Protein AF-0000000082598875 (afdb_homodimer)

Foldseek 3Di:
DPQPQPQFWAKKKKKWKFFFAPVCLVVLVVLVVVLLVVQVPDPFWPDWDKDQDPVNRMMIIMTMGGGPVVVVVSCPDPSNVVNVVSRVVTTPDDIDMDMDTDDSVVRRDRSD/DPQPQPQFWAKKKKKWKFFFAPVCLVVLVVLVVVLLVVQVPDPFWPDWDKDQDPVNRMMIIMTMGGTPVVVVVSCPDPSNVVNVVVRVVTTPDDIDMDMDTDDSVVRRDRSD

Secondary structure (DSSP, 8-state):
------B----EEEEEEEEB-GGGHHHHHHHHHHHHHHHHTSTTEEEEEEEE-TTSSEEEEEEEES-HHHHHHHHHSHHHHHHHHHHHHHBSS--EEEEEE--GGGSB----/------B----EEEEEEEEB-GGGHHHHHHHHHHHHHHHHTSTTEEEEEEEE-TTSSEEEEEEEES-HHHHHHHHHSHHHHHHHHHHHHHBSS--EEEEEE--GGGSB----

Sequence (224 aa):
MKREWRCRAGPVAAGGQVQVAEGALQDFYRALRCYVDFTGAQSHCLHVSAQKMLDNASFTLYEFWRDEASWRRHQQSACSKAFQRILIDHLRAPETLTTVFFPASWWIMNNNMKREWRCRAGPVAAGGQVQVAEGALQDFYRALRCYVDFTGAQSHCLHVSAQKMLDNASFTLYEFWRDEASWRRHQQSACSKAFQRILIDHLRAPETLTTVFFPASWWIMNNN

Organism: Myotis myotis (NCBI:txid51298)

Structure (mmCIF, N/CA/C/O backbone):
data_AF-0000000082598875-model_v1
#
loop_
_entity.id
_entity.type
_entity.pdbx_description
1 polymer 'N-terminal EF-hand calcium binding protein 3'
#
loop_
_atom_site.group_PDB
_atom_site.id
_atom_site.type_symbol
_atom_site.label_atom_id
_atom_site.label_alt_id
_atom_site.label_comp_id
_atom_site.label_asym_id
_atom_site.label_entity_id
_atom_site.label_seq_id
_atom_site.pdbx_PDB_ins_code
_atom_site.Cartn_x
_atom_site.Cartn_y
_atom_site.Cartn_z
_atom_site.occupancy
_atom_site.B_iso_or_equiv
_atom_site.auth_seq_id
_atom_site.auth_comp_id
_atom_site.auth_asym_id
_atom_site.auth_atom_id
_atom_site.pdbx_PDB_model_num
ATOM 1 N N . MET A 1 1 ? 32.812 -16.797 -1.271 1 28.52 1 MET A N 1
ATOM 2 C CA . MET A 1 1 ? 32.219 -15.672 -1.958 1 28.52 1 MET A CA 1
ATOM 3 C C . MET A 1 1 ? 30.906 -15.273 -1.287 1 28.52 1 MET A C 1
ATOM 5 O O . MET A 1 1 ? 29.984 -16.078 -1.186 1 28.52 1 MET A O 1
ATOM 9 N N . LYS A 1 2 ? 30.984 -14.359 -0.371 1 34.41 2 LYS A N 1
ATOM 10 C CA . LYS A 1 2 ? 29.859 -13.922 0.458 1 34.41 2 LYS A CA 1
ATOM 11 C C . LYS A 1 2 ? 28.656 -13.555 -0.398 1 34.41 2 LYS A C 1
ATOM 13 O O . LYS A 1 2 ? 28.781 -12.781 -1.352 1 34.41 2 LYS A O 1
ATOM 18 N N . ARG A 1 3 ? 27.844 -14.477 -0.718 1 36.81 3 ARG A N 1
ATOM 19 C CA . ARG A 1 3 ? 26.578 -14.219 -1.399 1 36.81 3 ARG A CA 1
ATOM 20 C C . ARG A 1 3 ? 25.953 -12.922 -0.905 1 36.81 3 ARG A C 1
ATOM 22 O O . ARG A 1 3 ? 25.672 -12.773 0.286 1 36.81 3 ARG A O 1
ATOM 29 N N . GLU A 1 4 ? 26.469 -11.82 -1.259 1 40.84 4 GLU A N 1
ATOM 30 C CA . GLU A 1 4 ? 25.953 -10.508 -0.867 1 40.84 4 GLU A CA 1
ATOM 31 C C . GLU A 1 4 ? 24.453 -10.406 -1.14 1 40.84 4 GLU A C 1
ATOM 33 O O . GLU A 1 4 ? 24.016 -10.609 -2.271 1 40.84 4 GLU A O 1
ATOM 38 N N . TRP A 1 5 ? 23.688 -11 -0.294 1 43.72 5 TRP A N 1
ATOM 39 C CA . TRP A 1 5 ? 22.234 -10.852 -0.306 1 43.72 5 TRP A CA 1
ATOM 40 C C . TRP A 1 5 ? 21.844 -9.391 -0.538 1 43.72 5 TRP A C 1
ATOM 42 O O . TRP A 1 5 ? 22.344 -8.492 0.133 1 43.72 5 TRP A O 1
ATOM 52 N N . ARG A 1 6 ? 21.875 -8.953 -1.777 1 48 6 ARG A N 1
ATOM 53 C CA . ARG A 1 6 ? 21.375 -7.586 -1.93 1 48 6 ARG A CA 1
ATOM 54 C C . ARG A 1 6 ? 19.906 -7.5 -1.55 1 48 6 ARG A C 1
ATOM 56 O O . ARG A 1 6 ? 19.078 -8.242 -2.082 1 48 6 ARG A O 1
ATOM 63 N N . CYS A 1 7 ? 19.734 -7.27 -0.343 1 50.81 7 CYS A N 1
ATOM 64 C CA . CYS A 1 7 ? 18.375 -7.223 0.198 1 50.81 7 CYS A CA 1
ATOM 65 C C . CYS A 1 7 ? 17.609 -6.023 -0.35 1 50.81 7 CYS A C 1
ATOM 67 O O . CYS A 1 7 ? 18.062 -4.883 -0.227 1 50.81 7 CYS A O 1
ATOM 69 N N . ARG A 1 8 ? 17.094 -6.168 -1.551 1 60.5 8 ARG A N 1
ATOM 70 C CA . ARG A 1 8 ? 16.156 -5.094 -1.861 1 60.5 8 ARG A CA 1
ATOM 71 C C . ARG A 1 8 ? 14.969 -5.109 -0.895 1 60.5 8 ARG A C 1
ATOM 73 O O . ARG A 1 8 ? 14.406 -6.168 -0.605 1 60.5 8 ARG A O 1
ATOM 80 N N . ALA A 1 9 ? 14.953 -3.994 -0.129 1 71.25 9 ALA A N 1
ATOM 81 C CA . ALA A 1 9 ? 13.805 -3.906 0.767 1 71.25 9 ALA A CA 1
ATOM 82 C C . ALA A 1 9 ? 12.5 -3.812 -0.023 1 71.25 9 ALA A C 1
ATOM 84 O O . ALA A 1 9 ? 12.477 -3.275 -1.132 1 71.25 9 ALA A O 1
ATOM 85 N N . GLY A 1 10 ? 11.523 -4.465 0.363 1 81 10 GLY A N 1
ATOM 86 C CA . GLY A 1 10 ? 10.227 -4.527 -0.296 1 81 10 GLY A CA 1
ATOM 87 C C . GLY A 1 10 ? 9.391 -3.279 -0.093 1 81 10 GLY A C 1
ATOM 88 O O . GLY A 1 10 ? 9.898 -2.254 0.365 1 81 10 GLY A O 1
ATOM 89 N N . PRO A 1 11 ? 8.266 -3.299 -0.529 1 89.5 11 PRO A N 1
ATOM 90 C CA . PRO A 1 11 ? 7.359 -2.154 -0.451 1 89.5 11 PRO A CA 1
ATOM 91 C C . PRO A 1 11 ? 7.105 -1.699 0.985 1 89.5 11 PRO A C 1
ATOM 93 O O . PRO A 1 11 ? 7.309 -2.471 1.926 1 89.5 11 PRO A O 1
ATOM 96 N N . VAL A 1 12 ? 6.797 -0.493 1.147 1 91.81 12 VAL A N 1
ATOM 97 C CA . VAL A 1 12 ? 6.523 0.125 2.441 1 91.81 12 VAL A CA 1
ATOM 98 C C . VAL A 1 12 ? 5.137 0.769 2.424 1 91.81 12 VAL A C 1
ATOM 100 O O . VAL A 1 12 ? 4.754 1.404 1.438 1 91.81 12 VAL A O 1
ATOM 103 N N . ALA A 1 13 ? 4.379 0.539 3.434 1 92.75 13 ALA A N 1
ATOM 104 C CA . ALA A 1 13 ? 3.141 1.278 3.674 1 92.75 13 ALA A CA 1
ATOM 105 C C . ALA A 1 13 ? 3.275 2.193 4.887 1 92.75 13 ALA A C 1
ATOM 107 O O . ALA A 1 13 ? 3.73 1.764 5.949 1 92.75 13 ALA A O 1
ATOM 108 N N . ALA A 1 14 ? 2.945 3.441 4.672 1 93.19 14 ALA A N 1
ATOM 109 C CA . ALA A 1 14 ? 3.01 4.402 5.77 1 93.19 14 ALA A CA 1
ATOM 110 C C . ALA A 1 14 ? 1.755 5.27 5.816 1 93.19 14 ALA A C 1
ATOM 112 O O . ALA A 1 14 ? 1.161 5.57 4.777 1 93.19 14 ALA A O 1
ATOM 113 N N . GLY A 1 15 ? 1.336 5.648 7.023 1 89.31 15 GLY A N 1
ATOM 114 C CA . GLY A 1 15 ? 0.188 6.531 7.141 1 89.31 15 GLY A CA 1
ATOM 115 C C . GLY A 1 15 ? -0.274 6.727 8.57 1 89.31 15 GLY A C 1
ATOM 116 O O . GLY A 1 15 ? 0.339 6.199 9.508 1 89.31 15 GLY A O 1
ATOM 117 N N . GLY A 1 16 ? -1.299 7.559 8.664 1 89.88 16 GLY A N 1
ATOM 118 C CA . GLY A 1 16 ? -1.865 7.855 9.969 1 89.88 16 GLY A CA 1
ATOM 119 C C . GLY A 1 16 ? -2.971 8.891 9.922 1 89.88 16 GLY A C 1
ATOM 120 O O . GLY A 1 16 ? -3.379 9.32 8.836 1 89.88 16 GLY A O 1
ATOM 121 N N . GLN A 1 17 ? -3.443 9.102 11.156 1 89.38 17 GLN A N 1
ATOM 122 C CA . GLN A 1 17 ? -4.453 10.141 11.344 1 89.38 17 GLN A CA 1
ATOM 123 C C . GLN A 1 17 ? -3.889 11.32 12.125 1 89.38 17 GLN A C 1
ATOM 125 O O . GLN A 1 17 ? -3.113 11.133 13.07 1 89.38 17 GLN A O 1
ATOM 130 N N . VAL A 1 18 ? -4.289 12.477 11.633 1 91.81 18 VAL A N 1
ATOM 131 C CA . VAL A 1 18 ? -3.836 13.68 12.32 1 91.81 18 VAL A CA 1
ATOM 132 C C . VAL A 1 18 ? -5.039 14.547 12.688 1 91.81 18 VAL A C 1
ATOM 134 O O . VAL A 1 18 ? -6.051 14.547 11.977 1 91.81 18 VAL A O 1
ATOM 137 N N . GLN A 1 19 ? -4.961 15.164 13.836 1 93.38 19 GLN A N 1
ATOM 138 C CA . GLN A 1 19 ? -5.938 16.156 14.266 1 93.38 19 GLN A CA 1
ATOM 139 C C . GLN A 1 19 ? -5.348 17.562 14.242 1 93.38 19 GLN A C 1
ATOM 141 O O . GLN A 1 19 ? -4.352 17.844 14.914 1 93.38 19 GLN A O 1
ATOM 146 N N . VAL A 1 20 ? -6.027 18.438 13.539 1 94.81 20 VAL A N 1
ATOM 147 C CA . VAL A 1 20 ? -5.477 19.766 13.266 1 94.81 20 VAL A CA 1
ATOM 148 C C . VAL A 1 20 ? -6.227 20.812 14.078 1 94.81 20 VAL A C 1
ATOM 150 O O . VAL A 1 20 ? -7.449 20.75 14.219 1 94.81 20 VAL A O 1
ATOM 153 N N . ALA A 1 21 ? -5.492 21.75 14.578 1 95.81 21 ALA A N 1
ATOM 154 C CA . ALA A 1 21 ? -6.113 22.859 15.297 1 95.81 21 ALA A CA 1
ATOM 155 C C . ALA A 1 21 ? -7.07 23.641 14.391 1 95.81 21 ALA A C 1
ATOM 157 O O . ALA A 1 21 ? -6.77 23.859 13.211 1 95.81 21 ALA A O 1
ATOM 158 N N . GLU A 1 22 ? -8.164 24.047 14.914 1 92.94 22 GLU A N 1
ATOM 159 C CA . GLU A 1 22 ? -9.219 24.703 14.141 1 92.94 22 GLU A CA 1
ATOM 160 C C . GLU A 1 22 ? -8.695 25.938 13.43 1 92.94 22 GLU A C 1
ATOM 162 O O . GLU A 1 22 ? -9.039 26.188 12.273 1 92.94 22 GLU A O 1
ATOM 167 N N . GLY A 1 23 ? -7.906 26.625 14.023 1 94.75 23 GLY A N 1
ATOM 168 C CA . GLY A 1 23 ? -7.395 27.875 13.469 1 94.75 23 GLY A CA 1
ATOM 169 C C . GLY A 1 23 ? -6.371 27.656 12.367 1 94.75 23 GLY A C 1
ATOM 170 O O . GLY A 1 23 ? -6.039 28.594 11.633 1 94.75 23 GLY A O 1
ATOM 171 N N . ALA A 1 24 ? -5.961 26.453 12.164 1 95.75 24 ALA A N 1
ATOM 172 C CA . ALA A 1 24 ? -4.883 26.172 11.219 1 95.75 24 ALA A CA 1
ATOM 173 C C . ALA A 1 24 ? -5.383 25.344 10.047 1 95.75 24 ALA A C 1
ATOM 175 O O . ALA A 1 24 ? -4.594 24.922 9.195 1 95.75 24 ALA A O 1
ATOM 176 N N . LEU A 1 25 ? -6.645 25.094 9.945 1 95.38 25 LEU A N 1
ATOM 177 C CA . LEU A 1 25 ? -7.215 24.109 9.023 1 95.38 25 LEU A CA 1
ATOM 178 C C . LEU A 1 25 ? -6.957 24.516 7.578 1 95.38 25 LEU A C 1
ATOM 180 O O . LEU A 1 25 ? -6.59 23.688 6.75 1 95.38 25 LEU A O 1
ATOM 184 N N . GLN A 1 26 ? -7.152 25.766 7.27 1 94.94 26 GLN A N 1
ATOM 185 C CA . GLN A 1 26 ? -6.969 26.219 5.895 1 94.94 26 GLN A CA 1
ATOM 186 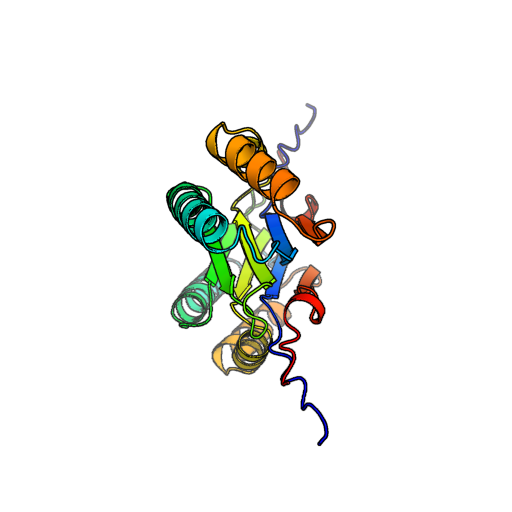C C . GLN A 1 26 ? -5.512 26.078 5.461 1 94.94 26 GLN A C 1
ATOM 188 O O . GLN A 1 26 ? -5.227 25.547 4.383 1 94.94 26 GLN A O 1
ATOM 193 N N . ASP A 1 27 ? -4.613 26.547 6.332 1 95.06 27 ASP A N 1
ATOM 194 C CA . ASP A 1 27 ? -3.189 26.438 6.035 1 95.06 27 ASP A CA 1
ATOM 195 C C . ASP A 1 27 ? -2.756 24.969 5.934 1 95.06 27 ASP A C 1
ATOM 197 O O . ASP A 1 27 ? -1.982 24.609 5.047 1 95.06 27 ASP A O 1
ATOM 201 N N . PHE A 1 28 ? -3.297 24.219 6.781 1 96.25 28 PHE A N 1
ATOM 202 C CA . PHE A 1 28 ? -2.953 22.812 6.785 1 96.25 28 PHE A CA 1
ATOM 203 C C . PHE A 1 28 ? -3.43 22.125 5.504 1 96.25 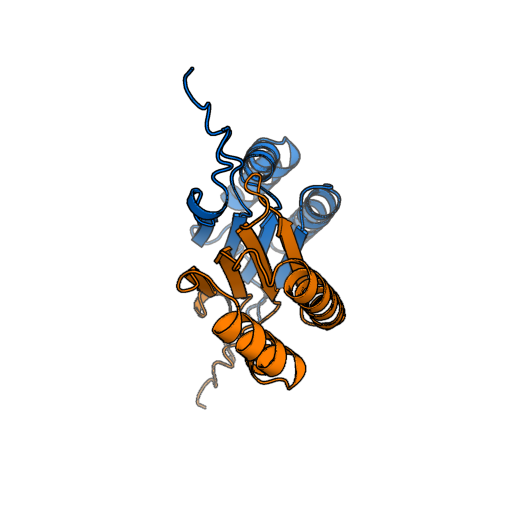28 PHE A C 1
ATOM 205 O O . PHE A 1 28 ? -2.693 21.359 4.895 1 96.25 28 PHE A O 1
ATOM 212 N N . TYR A 1 29 ? -4.582 22.469 5.102 1 95.12 29 TYR A N 1
ATOM 213 C CA . TYR A 1 29 ? -5.141 21.859 3.9 1 95.12 29 TYR A CA 1
ATOM 214 C C . TYR A 1 29 ? -4.285 22.172 2.682 1 95.12 29 TYR A C 1
ATOM 216 O O . TYR A 1 29 ? -4.02 21.281 1.858 1 95.12 29 TYR A O 1
ATOM 224 N N . ARG A 1 30 ? -3.9 23.375 2.559 1 95.88 30 ARG A N 1
ATOM 225 C CA . ARG A 1 30 ? -3.049 23.766 1.443 1 95.88 30 ARG A CA 1
ATOM 226 C C . ARG A 1 30 ? -1.721 23.031 1.471 1 95.88 30 ARG A C 1
ATOM 228 O O . ARG A 1 30 ? -1.258 22.531 0.44 1 95.88 30 ARG A O 1
ATOM 235 N N . ALA A 1 31 ? -1.141 22.938 2.656 1 96.94 31 ALA A N 1
ATOM 236 C CA . ALA A 1 31 ? 0.125 22.219 2.812 1 96.94 31 ALA A CA 1
ATOM 237 C C . ALA A 1 31 ? -0.037 20.734 2.49 1 96.94 31 ALA A C 1
ATOM 239 O O . ALA A 1 31 ? 0.818 20.141 1.832 1 96.94 31 ALA A O 1
ATOM 240 N N . LEU A 1 32 ? -1.11 20.188 2.973 1 97 32 LEU A N 1
ATOM 241 C CA . LEU A 1 32 ? -1.401 18.781 2.742 1 97 32 LEU A CA 1
ATOM 242 C C . LEU A 1 32 ? -1.559 18.484 1.253 1 97 32 LEU A C 1
ATOM 244 O O . LEU A 1 32 ? -1.022 17.5 0.746 1 97 32 LEU A O 1
ATOM 248 N N . ARG A 1 33 ? -2.203 19.375 0.579 1 96.88 33 ARG A N 1
ATOM 249 C CA . ARG A 1 33 ? -2.385 19.203 -0.858 1 96.88 33 ARG A CA 1
ATOM 250 C C . ARG A 1 33 ? -1.051 19.281 -1.593 1 96.88 33 ARG A C 1
ATOM 252 O O . ARG A 1 33 ? -0.779 18.469 -2.48 1 96.88 33 ARG A O 1
ATOM 259 N N . CYS A 1 34 ? -0.302 20.203 -1.207 1 97.38 34 CYS A N 1
ATOM 260 C CA . CYS A 1 34 ? 1.019 20.328 -1.812 1 97.38 34 CYS A CA 1
ATOM 261 C C . CYS A 1 34 ? 1.87 19.094 -1.533 1 97.38 34 CYS A C 1
ATOM 263 O O . CYS A 1 34 ? 2.553 18.594 -2.428 1 97.38 34 CYS A O 1
ATOM 265 N N . TYR A 1 35 ? 1.79 18.641 -0.389 1 98.06 35 TYR A N 1
ATOM 266 C CA . TYR A 1 35 ? 2.549 17.469 0.012 1 98.06 35 TYR A CA 1
ATOM 267 C C . TYR A 1 35 ? 2.121 16.25 -0.793 1 98.06 35 TYR A C 1
ATOM 269 O O . TYR A 1 35 ? 2.965 15.5 -1.293 1 98.06 35 TYR A O 1
ATOM 277 N N . VAL A 1 36 ? 0.843 16.078 -0.911 1 98.19 36 VAL A N 1
ATOM 278 C CA . VAL A 1 36 ? 0.3 14.922 -1.621 1 98.19 36 VAL A CA 1
ATOM 279 C C . VAL A 1 36 ? 0.696 14.992 -3.094 1 98.19 36 VAL A C 1
ATOM 281 O O . VAL A 1 36 ? 1.097 13.984 -3.682 1 98.19 36 VAL A O 1
ATOM 284 N N . ASP A 1 37 ? 0.653 16.156 -3.662 1 98.19 37 ASP A N 1
ATOM 285 C CA . ASP A 1 37 ? 1.022 16.344 -5.062 1 98.19 37 ASP A CA 1
ATOM 286 C C . ASP A 1 37 ? 2.496 16.016 -5.289 1 98.19 37 ASP A C 1
ATOM 288 O O . ASP A 1 37 ? 2.84 15.273 -6.211 1 98.19 37 ASP A O 1
ATOM 292 N N . PHE A 1 38 ? 3.355 16.547 -4.496 1 98.38 38 PHE A N 1
ATOM 293 C CA . PHE A 1 38 ? 4.789 16.297 -4.594 1 98.38 38 PHE A CA 1
ATOM 294 C C . PHE A 1 38 ? 5.098 14.812 -4.426 1 98.38 38 PHE A C 1
ATOM 296 O O . PHE A 1 38 ? 5.855 14.242 -5.211 1 98.38 38 PHE A O 1
ATOM 303 N N . THR A 1 39 ? 4.48 14.211 -3.369 1 98.31 39 THR A N 1
ATOM 304 C CA . THR A 1 39 ? 4.719 12.812 -3.035 1 98.31 39 THR A CA 1
ATOM 305 C C . THR A 1 39 ? 4.238 11.898 -4.156 1 98.31 39 THR A C 1
ATOM 307 O O . THR A 1 39 ? 4.957 10.992 -4.574 1 98.31 39 THR A O 1
ATOM 310 N N . GLY A 1 40 ? 3.053 12.188 -4.656 1 98.06 40 GLY A N 1
ATOM 311 C CA . GLY A 1 40 ? 2.457 11.375 -5.707 1 98.06 40 GLY A CA 1
ATOM 312 C C . GLY A 1 40 ? 3.197 11.477 -7.027 1 98.06 40 GLY A C 1
ATOM 313 O O . GLY A 1 40 ? 3.053 10.602 -7.891 1 98.06 40 GLY A O 1
ATOM 314 N N . ALA A 1 41 ? 4 12.531 -7.219 1 97.88 41 ALA A N 1
ATOM 315 C CA . ALA A 1 41 ? 4.73 12.742 -8.469 1 97.88 41 ALA A CA 1
ATOM 316 C C . ALA A 1 41 ? 6.031 11.945 -8.484 1 97.88 41 ALA A C 1
ATOM 318 O O . ALA A 1 41 ? 6.668 11.812 -9.531 1 97.88 41 ALA A O 1
ATOM 319 N N . GLN A 1 42 ? 6.395 11.406 -7.367 1 97.44 42 GLN A N 1
ATOM 320 C CA . GLN A 1 42 ? 7.625 10.625 -7.297 1 97.44 42 GLN A CA 1
ATOM 321 C C . GLN A 1 42 ? 7.438 9.242 -7.914 1 97.44 42 GLN A C 1
ATOM 323 O O . GLN A 1 42 ? 6.469 8.539 -7.602 1 97.44 42 GLN A O 1
ATOM 328 N N . SER A 1 43 ? 8.406 8.812 -8.688 1 95.81 43 SER A N 1
ATOM 329 C CA . SER A 1 43 ? 8.281 7.586 -9.469 1 95.81 43 SER A CA 1
ATOM 330 C C . SER A 1 43 ? 8.188 6.359 -8.57 1 95.81 43 SER A C 1
ATOM 332 O O . SER A 1 43 ? 7.602 5.344 -8.953 1 95.81 43 SER A O 1
ATOM 334 N N . HIS A 1 44 ? 8.734 6.48 -7.395 1 95.31 44 HIS A N 1
ATOM 335 C CA . HIS A 1 44 ? 8.766 5.309 -6.527 1 95.31 44 HIS A CA 1
ATOM 336 C C . HIS A 1 44 ? 7.617 5.324 -5.527 1 95.31 44 HIS A C 1
ATOM 338 O O . HIS A 1 44 ? 7.469 4.395 -4.73 1 95.31 44 HIS A O 1
ATOM 344 N N . CYS A 1 45 ? 6.785 6.375 -5.57 1 97.44 45 CYS A N 1
ATOM 345 C CA . CYS A 1 45 ? 5.543 6.363 -4.805 1 97.44 45 CYS A CA 1
ATOM 346 C C . CYS A 1 45 ? 4.441 5.633 -5.562 1 97.44 45 CYS A C 1
ATOM 348 O O . CYS A 1 45 ? 3.998 6.09 -6.617 1 97.44 45 CYS A O 1
ATOM 350 N N . LEU A 1 46 ? 3.959 4.543 -4.992 1 95.25 46 LEU A N 1
ATOM 351 C CA . LEU A 1 46 ? 2.92 3.75 -5.645 1 95.25 46 LEU A CA 1
ATOM 352 C C . LEU A 1 46 ? 1.556 4.414 -5.492 1 95.25 46 LEU A C 1
ATOM 354 O O . LEU A 1 46 ? 0.74 4.387 -6.418 1 95.25 46 LEU A O 1
ATOM 358 N N . HIS A 1 47 ? 1.345 4.941 -4.316 1 95.56 47 HIS A N 1
ATOM 359 C CA . HIS A 1 47 ? 0.085 5.629 -4.055 1 95.56 47 HIS A CA 1
ATOM 360 C C . HIS A 1 47 ? 0.192 6.527 -2.828 1 95.56 47 HIS A C 1
ATOM 362 O O . HIS A 1 47 ? 0.839 6.168 -1.843 1 95.56 47 HIS A O 1
ATOM 368 N N . VAL A 1 48 ? -0.43 7.656 -2.885 1 96.94 48 VAL A N 1
ATOM 369 C CA . VAL A 1 48 ? -0.604 8.539 -1.735 1 96.94 48 VAL A CA 1
ATOM 370 C C . VAL A 1 48 ? -2.014 9.125 -1.743 1 96.94 48 VAL A C 1
ATOM 372 O O . VAL A 1 48 ? -2.535 9.492 -2.799 1 96.94 48 VAL A O 1
ATOM 375 N N . SER A 1 49 ? -2.539 9.133 -0.593 1 94.56 49 SER A N 1
ATOM 376 C CA . SER A 1 49 ? -3.881 9.695 -0.486 1 94.56 49 SER A CA 1
ATOM 377 C C . SER A 1 49 ? -4.113 10.312 0.891 1 94.56 49 SER A C 1
ATOM 379 O O . SER A 1 49 ? -3.549 9.852 1.885 1 94.56 49 SER A O 1
ATOM 381 N N . ALA A 1 50 ? -4.863 11.359 0.835 1 94.19 50 ALA A N 1
ATOM 382 C CA . ALA A 1 50 ? -5.332 12 2.059 1 94.19 50 ALA A CA 1
ATOM 383 C C . ALA A 1 50 ? -6.848 12.164 2.043 1 94.19 50 ALA A C 1
ATOM 385 O O . ALA A 1 50 ? -7.445 12.375 0.986 1 94.19 50 ALA A O 1
ATOM 386 N N . GLN A 1 51 ? -7.402 11.992 3.273 1 88.75 51 GLN A N 1
ATOM 387 C CA . GLN A 1 51 ? -8.852 12.141 3.381 1 88.75 51 GLN A CA 1
ATOM 388 C C . GLN A 1 51 ? -9.227 12.961 4.613 1 88.75 51 GLN A C 1
ATOM 390 O O . GLN A 1 51 ? -8.672 12.75 5.695 1 88.75 51 GLN A O 1
ATOM 395 N N . LYS A 1 52 ? -10.125 13.875 4.312 1 89.75 52 LYS A N 1
ATOM 396 C CA . LYS A 1 52 ? -10.719 14.602 5.43 1 89.75 52 LYS A CA 1
ATOM 397 C C . LYS A 1 52 ? -11.805 13.781 6.113 1 89.75 52 LYS A C 1
ATOM 399 O O . LYS A 1 52 ? -12.633 13.164 5.445 1 89.75 52 LYS A O 1
ATOM 404 N N . MET A 1 53 ? -11.758 13.828 7.469 1 85.44 53 MET A N 1
ATOM 405 C CA . MET A 1 53 ? -12.734 13.047 8.219 1 85.44 53 MET A CA 1
ATOM 406 C C . MET A 1 53 ? -14 13.867 8.484 1 85.44 53 MET A C 1
ATOM 408 O O . MET A 1 53 ? -14.07 15.039 8.117 1 85.44 53 MET A O 1
ATOM 412 N N . LEU A 1 54 ? -14.938 13.234 9.031 1 81.75 54 LEU A N 1
ATOM 413 C CA . LEU A 1 54 ? -16.266 13.836 9.18 1 81.75 54 LEU A CA 1
ATOM 414 C C . LEU A 1 54 ? -16.219 14.984 10.18 1 81.75 54 LEU A C 1
ATOM 416 O O . LEU A 1 54 ? -17.031 15.914 10.094 1 81.75 54 LEU A O 1
ATOM 420 N N . ASP A 1 55 ? -15.266 14.953 11.109 1 83.19 55 ASP A N 1
ATOM 421 C CA . ASP A 1 55 ? -15.211 16.016 12.117 1 83.19 55 ASP A CA 1
ATOM 422 C C . ASP A 1 55 ? -14.547 17.266 11.555 1 83.19 55 ASP A C 1
ATOM 424 O O . ASP A 1 55 ? -14.383 18.266 12.273 1 83.19 55 ASP A O 1
ATOM 428 N N . ASN A 1 56 ? -14.125 17.234 10.359 1 85.5 56 ASN A N 1
ATOM 429 C CA . ASN A 1 56 ? -13.578 18.328 9.578 1 85.5 56 ASN A CA 1
ATOM 430 C C . ASN A 1 56 ? -12.258 18.828 10.156 1 85.5 56 ASN A C 1
ATOM 432 O O . ASN A 1 56 ? -11.711 19.828 9.688 1 85.5 56 ASN A O 1
ATOM 436 N N . ALA A 1 57 ? -11.812 18.219 11.227 1 90.44 57 ALA A N 1
ATOM 437 C CA . ALA A 1 57 ? -10.539 18.609 11.828 1 90.44 57 ALA A CA 1
ATOM 438 C C . ALA A 1 57 ? -9.523 17.469 11.773 1 90.44 57 ALA A C 1
ATOM 440 O O . ALA A 1 57 ? -8.359 17.656 12.125 1 90.44 57 ALA A O 1
ATOM 441 N N . SER A 1 58 ? -10 16.344 11.375 1 89.5 58 SER A N 1
ATOM 442 C CA . SER A 1 58 ? -9.141 15.172 11.289 1 89.5 58 SER A CA 1
ATOM 443 C C . SER A 1 58 ? -8.93 14.75 9.836 1 89.5 58 SER A C 1
ATOM 445 O O . SER A 1 58 ? -9.844 14.867 9.008 1 89.5 58 SER A O 1
ATOM 447 N N . PHE A 1 59 ? -7.68 14.352 9.602 1 91.69 59 PHE A N 1
ATOM 448 C CA . PHE A 1 59 ? -7.281 13.875 8.281 1 91.69 59 PHE A CA 1
ATOM 449 C C . PHE A 1 59 ? -6.535 12.555 8.383 1 91.69 59 PHE A C 1
ATOM 451 O O . PHE A 1 59 ? -5.805 12.32 9.352 1 91.69 59 PHE A O 1
ATOM 458 N N . THR A 1 60 ? -6.777 11.773 7.453 1 91 60 THR A N 1
ATOM 459 C CA . THR A 1 60 ? -5.949 10.578 7.309 1 91 60 THR A CA 1
ATOM 460 C C . THR A 1 60 ? -5.02 10.711 6.105 1 91 60 THR A C 1
ATOM 462 O O . THR A 1 60 ? -5.398 11.273 5.078 1 91 60 THR A O 1
ATOM 465 N N . LEU A 1 61 ? -3.824 10.328 6.273 1 93.56 61 LEU A N 1
ATOM 466 C CA . LEU A 1 61 ? -2.824 10.273 5.211 1 93.56 61 LEU A CA 1
ATOM 467 C C . LEU A 1 61 ? -2.17 8.898 5.152 1 93.56 61 LEU A C 1
ATOM 469 O O . LEU A 1 61 ? -1.748 8.359 6.18 1 93.56 61 LEU A O 1
ATOM 473 N N . TYR A 1 62 ? -2.141 8.297 3.914 1 92.62 62 TYR A N 1
ATOM 474 C CA . TYR A 1 62 ? -1.411 7.047 3.76 1 92.62 62 TYR A CA 1
ATOM 475 C C . TYR A 1 62 ? -0.64 7.02 2.445 1 92.62 62 TYR A C 1
ATOM 477 O O . TYR A 1 62 ? -1.044 7.656 1.47 1 92.62 62 TYR A O 1
ATOM 485 N N . GLU A 1 63 ? 0.44 6.297 2.514 1 95.69 63 GLU A N 1
ATOM 486 C CA . GLU A 1 63 ? 1.39 6.227 1.408 1 95.69 63 GLU A CA 1
ATOM 487 C C . GLU A 1 63 ? 1.888 4.797 1.199 1 95.69 63 GLU A C 1
ATOM 489 O O . GLU A 1 63 ? 2.141 4.074 2.166 1 95.69 63 GLU A O 1
ATOM 494 N N . PHE A 1 64 ? 1.988 4.48 -0.106 1 94.38 64 PHE A N 1
ATOM 495 C CA . PHE A 1 64 ? 2.602 3.213 -0.486 1 94.38 64 PHE A CA 1
ATOM 496 C C . PHE A 1 64 ? 3.822 3.445 -1.368 1 94.38 64 PHE A C 1
ATOM 498 O O . PHE A 1 64 ? 3.758 4.199 -2.342 1 94.38 64 PHE A O 1
ATOM 505 N N . TRP A 1 65 ? 4.887 2.777 -0.977 1 94.44 65 TRP A N 1
ATOM 506 C CA . TRP A 1 65 ? 6.152 2.982 -1.67 1 94.44 65 TRP A CA 1
ATOM 507 C C . TRP A 1 65 ? 6.703 1.661 -2.199 1 94.44 65 TRP A C 1
ATOM 509 O O . TRP A 1 65 ? 6.559 0.619 -1.556 1 94.44 65 TRP A O 1
ATOM 519 N N . ARG A 1 66 ? 7.371 1.817 -3.277 1 91.12 66 ARG A N 1
ATOM 520 C CA . ARG A 1 66 ? 7.91 0.651 -3.971 1 91.12 66 ARG A CA 1
ATOM 521 C C . ARG A 1 66 ? 8.945 -0.066 -3.109 1 91.12 66 ARG A C 1
ATOM 523 O O . ARG A 1 66 ? 9.039 -1.296 -3.137 1 91.12 66 ARG A O 1
ATOM 530 N N . ASP A 1 67 ? 9.797 0.756 -2.412 1 89.12 67 ASP A N 1
ATOM 531 C CA . ASP A 1 67 ? 10.836 0.159 -1.573 1 89.12 67 ASP A CA 1
ATOM 532 C C . ASP A 1 67 ? 11.195 1.08 -0.41 1 89.12 67 ASP A C 1
ATOM 534 O O . ASP A 1 67 ? 10.906 2.277 -0.444 1 89.12 67 ASP A O 1
ATOM 538 N N . GLU A 1 68 ? 11.875 0.497 0.577 1 90.31 68 GLU A N 1
ATOM 539 C CA . GLU A 1 68 ? 12.219 1.223 1.795 1 90.31 68 GLU A CA 1
ATOM 540 C C . GLU A 1 68 ? 13.18 2.375 1.496 1 90.31 68 GLU A C 1
ATOM 542 O O . GLU A 1 68 ? 13.062 3.449 2.088 1 90.31 68 GLU A O 1
ATOM 547 N N . ALA A 1 69 ? 14.102 2.131 0.619 1 91.38 69 ALA A N 1
ATOM 548 C CA . ALA A 1 69 ? 15.086 3.162 0.3 1 91.38 69 ALA A CA 1
ATOM 549 C C . ALA A 1 69 ? 14.414 4.414 -0.254 1 91.38 69 ALA A C 1
ATOM 551 O O . ALA A 1 69 ? 14.75 5.531 0.139 1 91.38 69 ALA A O 1
ATOM 552 N N . SER A 1 70 ? 13.453 4.203 -1.105 1 94.56 70 SER A N 1
ATOM 553 C CA . SER A 1 70 ? 12.734 5.332 -1.688 1 94.56 70 SER A CA 1
ATOM 554 C C . SER A 1 70 ? 11.922 6.074 -0.633 1 94.56 70 SER A C 1
ATOM 556 O O . SER A 1 70 ? 11.867 7.305 -0.639 1 94.56 70 SER A O 1
ATOM 558 N N . TRP A 1 71 ? 11.328 5.344 0.24 1 95.56 71 TRP A N 1
ATOM 559 C CA . TRP A 1 71 ? 10.547 5.941 1.319 1 95.56 71 TRP A CA 1
ATOM 560 C C . TRP A 1 71 ? 11.438 6.781 2.23 1 95.56 71 TRP A C 1
ATOM 562 O O . TRP A 1 71 ? 11.094 7.914 2.576 1 95.56 71 TRP A O 1
ATOM 572 N N . ARG A 1 72 ? 12.586 6.254 2.582 1 95.06 72 ARG A N 1
ATOM 573 C CA . ARG A 1 72 ? 13.508 6.969 3.455 1 95.06 72 ARG A CA 1
ATOM 574 C C . ARG A 1 72 ? 14.023 8.234 2.785 1 95.06 72 ARG A C 1
ATOM 576 O O . ARG A 1 72 ? 14.141 9.281 3.432 1 95.06 72 ARG A O 1
ATOM 583 N N . ARG A 1 73 ? 14.312 8.102 1.56 1 96.81 73 ARG A N 1
ATOM 584 C CA . ARG A 1 73 ? 14.75 9.273 0.807 1 96.81 73 ARG A CA 1
ATOM 585 C C . ARG A 1 73 ? 13.68 10.359 0.812 1 96.81 73 ARG A C 1
ATOM 587 O O . ARG A 1 73 ? 13.977 11.539 1.016 1 96.81 73 ARG A O 1
ATOM 594 N N . HIS A 1 74 ? 12.461 9.938 0.535 1 97.81 74 HIS A N 1
ATOM 595 C CA . HIS A 1 74 ? 11.344 10.867 0.568 1 97.81 74 HIS A CA 1
ATOM 596 C C . HIS A 1 74 ? 11.219 11.539 1.933 1 97.81 74 HIS A C 1
ATOM 598 O O . HIS A 1 74 ? 11.031 12.75 2.018 1 97.81 74 HIS A O 1
ATOM 604 N N . GLN A 1 75 ? 11.398 10.734 2.945 1 96.44 75 GLN A N 1
ATOM 605 C CA . GLN A 1 75 ? 11.281 11.266 4.301 1 96.44 75 GLN A CA 1
ATOM 606 C C . GLN A 1 75 ? 12.352 12.32 4.574 1 96.44 75 GLN A C 1
ATOM 608 O O . GLN A 1 75 ? 12.125 13.258 5.344 1 96.44 75 GLN A O 1
ATOM 613 N N . GLN A 1 76 ? 13.43 12.234 3.898 1 97.06 76 GLN A N 1
ATOM 614 C CA . GLN A 1 76 ? 14.547 13.141 4.125 1 97.06 76 GLN A CA 1
ATOM 615 C C . GLN A 1 76 ? 14.484 14.336 3.176 1 97.06 76 GLN A C 1
ATOM 617 O O . GLN A 1 76 ? 15.289 15.266 3.281 1 97.06 76 GLN A O 1
ATOM 622 N N . SER A 1 77 ? 13.641 14.367 2.324 1 97.62 77 SER A N 1
ATOM 623 C CA . SER A 1 77 ? 13.539 15.461 1.366 1 97.62 77 SER A CA 1
ATOM 624 C C . SER A 1 77 ? 13.109 16.75 2.051 1 97.62 77 SER A C 1
ATOM 626 O O . SER A 1 77 ? 12.508 16.719 3.127 1 97.62 77 SER A O 1
ATOM 628 N N . ALA A 1 78 ? 13.398 17.891 1.373 1 97.5 78 ALA A N 1
ATOM 629 C CA . ALA A 1 78 ? 13.031 19.203 1.893 1 97.5 78 ALA A CA 1
ATOM 630 C C . ALA A 1 78 ? 11.523 19.344 2.029 1 97.5 78 ALA A C 1
ATOM 632 O O . ALA A 1 78 ? 11.023 19.891 3.02 1 97.5 78 ALA A O 1
ATOM 633 N N . CYS A 1 79 ? 10.812 18.828 1.067 1 97.31 79 CYS A N 1
ATOM 634 C CA . CYS A 1 79 ? 9.359 18.922 1.066 1 97.31 79 CYS A CA 1
ATOM 635 C C . CYS A 1 79 ? 8.758 18.156 2.242 1 97.31 79 CYS A C 1
ATOM 637 O O . CYS A 1 79 ? 7.891 18.672 2.945 1 97.31 79 CYS A O 1
ATOM 639 N N . SER A 1 80 ? 9.234 16.969 2.441 1 97.31 80 SER A N 1
ATOM 640 C CA . SER A 1 80 ? 8.727 16.156 3.545 1 97.31 80 SER A CA 1
ATOM 641 C C . SER A 1 80 ? 9.055 16.797 4.895 1 97.31 80 SER A C 1
ATOM 643 O O . SER A 1 80 ? 8.203 16.844 5.785 1 97.31 80 SER A O 1
ATOM 645 N N . LYS A 1 81 ? 10.211 17.328 5.031 1 96.81 81 LYS A N 1
ATOM 646 C CA . LYS A 1 81 ? 10.609 17.984 6.277 1 96.81 81 LYS A CA 1
ATOM 647 C C . LYS A 1 81 ? 9.766 19.234 6.539 1 96.81 81 LYS A C 1
ATOM 649 O O . LYS A 1 81 ? 9.367 19.484 7.676 1 96.81 81 LYS A O 1
ATOM 654 N N . ALA A 1 82 ? 9.547 19.969 5.535 1 97 82 ALA A N 1
ATOM 655 C CA . ALA A 1 82 ? 8.703 21.156 5.684 1 97 82 ALA A CA 1
ATOM 656 C C . ALA A 1 82 ? 7.301 20.766 6.145 1 97 82 ALA A C 1
ATOM 658 O O . ALA A 1 82 ? 6.723 21.422 7.012 1 97 82 ALA A O 1
ATOM 659 N N . PHE A 1 83 ? 6.766 19.719 5.551 1 96.94 83 PHE A N 1
ATOM 660 C CA . PHE A 1 83 ? 5.434 19.266 5.93 1 96.94 83 PHE A CA 1
ATOM 661 C C . PHE A 1 83 ? 5.422 18.766 7.371 1 96.94 83 PHE A C 1
ATOM 663 O O . PHE A 1 83 ? 4.465 19.016 8.109 1 96.94 83 PHE A O 1
ATOM 670 N N . GLN A 1 84 ? 6.484 18.078 7.738 1 92.62 84 GLN A N 1
ATOM 671 C CA . GLN A 1 84 ? 6.586 17.594 9.109 1 92.62 84 GLN A CA 1
ATOM 672 C C . GLN A 1 84 ? 6.574 18.75 10.102 1 92.62 84 GLN A C 1
ATOM 674 O O . GLN A 1 84 ? 5.969 18.656 11.172 1 92.62 84 GLN A O 1
ATOM 679 N N . ARG A 1 85 ? 7.227 19.828 9.781 1 94.12 85 ARG A N 1
ATOM 680 C CA . ARG A 1 85 ? 7.227 21.016 10.641 1 94.12 85 ARG A CA 1
ATOM 681 C C . ARG A 1 85 ? 5.82 21.594 10.773 1 94.12 85 ARG A C 1
ATOM 683 O O . ARG A 1 85 ? 5.41 22 11.859 1 94.12 85 ARG A O 1
ATOM 690 N N . ILE A 1 86 ? 5.121 21.609 9.688 1 93.62 86 ILE A N 1
ATOM 691 C CA . ILE A 1 86 ? 3.75 22.109 9.688 1 93.62 86 ILE A CA 1
ATOM 692 C C . ILE A 1 86 ? 2.885 21.234 10.594 1 93.62 86 ILE A C 1
ATOM 694 O O . ILE A 1 86 ? 2.047 21.734 11.336 1 93.62 86 ILE A O 1
ATOM 698 N N . LEU A 1 87 ? 3.111 19.938 10.492 1 92.06 87 LEU A N 1
ATOM 699 C CA . LEU A 1 87 ? 2.391 19 11.352 1 92.06 87 LEU A CA 1
ATOM 700 C C . LEU A 1 87 ? 2.643 19.312 12.82 1 92.06 87 LEU A C 1
ATOM 702 O O . LEU A 1 87 ? 1.697 19.453 13.602 1 92.06 87 LEU A O 1
ATOM 706 N N . ILE A 1 88 ? 3.838 19.5 13.195 1 88.94 88 ILE A N 1
ATOM 707 C CA . ILE A 1 88 ? 4.23 19.75 14.578 1 88.94 88 ILE A CA 1
ATOM 708 C C . ILE A 1 88 ? 3.611 21.047 15.07 1 88.94 88 ILE A C 1
ATOM 710 O O . ILE A 1 88 ? 3.086 21.109 16.188 1 88.94 88 ILE A O 1
ATOM 714 N N . ASP A 1 89 ? 3.527 22 14.242 1 93 89 ASP A N 1
ATOM 715 C CA . ASP A 1 89 ? 3.088 23.328 14.625 1 93 89 ASP A CA 1
ATOM 716 C C . ASP A 1 89 ? 1.567 23.391 14.758 1 93 89 ASP A C 1
ATOM 718 O O . ASP A 1 89 ? 1.039 24.203 15.523 1 93 89 ASP A O 1
ATOM 722 N N . HIS A 1 90 ? 0.854 22.469 14.008 1 93.75 90 HIS A N 1
ATOM 723 C CA . HIS A 1 90 ? -0.567 22.766 13.852 1 93.75 90 HIS A CA 1
ATOM 724 C C . HIS A 1 90 ? -1.421 21.625 14.398 1 93.75 90 HIS A C 1
ATOM 726 O O . HIS A 1 90 ? -2.652 21.703 14.375 1 93.75 90 HIS A O 1
ATOM 732 N N . LEU A 1 91 ? -0.851 20.578 14.883 1 91.44 91 LEU A N 1
ATOM 733 C CA . LEU A 1 91 ? -1.636 19.453 15.359 1 91.44 91 LEU A CA 1
ATOM 734 C C . LEU A 1 91 ? -2.188 19.719 16.766 1 91.44 91 LEU A C 1
ATOM 736 O O . LEU A 1 91 ? -1.53 20.375 17.578 1 91.44 91 LEU A O 1
ATOM 740 N N . ARG A 1 92 ? -3.312 19.234 16.969 1 89.12 92 ARG A N 1
ATOM 741 C CA . ARG A 1 92 ? -3.973 19.344 18.266 1 89.12 92 ARG A CA 1
ATOM 742 C C . ARG A 1 92 ? -3.49 18.25 19.219 1 89.12 92 ARG A C 1
ATOM 744 O O . ARG A 1 92 ? -3.635 18.359 20.438 1 89.12 92 ARG A O 1
ATOM 751 N N . ALA A 1 93 ? -3.104 17.203 18.656 1 85 93 ALA A N 1
ATOM 752 C CA . ALA A 1 93 ? -2.605 16.047 19.375 1 85 93 ALA A CA 1
ATOM 753 C C . ALA A 1 93 ? -1.504 15.336 18.594 1 85 93 ALA A C 1
ATOM 755 O O . ALA A 1 93 ? -1.384 15.523 17.375 1 85 93 ALA A O 1
ATOM 756 N N . PRO A 1 94 ? -0.69 14.555 19.281 1 82.44 94 PRO A N 1
ATOM 757 C CA . PRO A 1 94 ? 0.37 13.844 18.562 1 82.44 94 PRO A CA 1
ATOM 758 C C . PRO A 1 94 ? -0.172 12.945 17.453 1 82.44 94 PRO A C 1
ATOM 760 O O . PRO A 1 94 ? -1.257 12.375 17.594 1 82.44 94 PRO A O 1
ATOM 763 N N . GLU A 1 95 ? 0.594 12.891 16.406 1 80.94 95 GLU A N 1
ATOM 764 C CA . GLU A 1 95 ? 0.183 12.07 15.273 1 80.94 95 GLU A CA 1
ATOM 765 C C . GLU A 1 95 ? 0.378 10.586 15.562 1 80.94 95 GLU A C 1
ATOM 767 O O . GLU A 1 95 ? 1.284 10.211 16.297 1 80.94 95 GLU A O 1
ATOM 772 N N . THR A 1 96 ? -0.548 9.836 15.102 1 78.25 96 THR A N 1
ATOM 773 C CA . THR A 1 96 ? -0.389 8.391 15.086 1 78.25 96 THR A CA 1
ATOM 774 C C . THR A 1 96 ? 0.043 7.902 13.711 1 78.25 96 THR A C 1
ATOM 776 O O . THR A 1 96 ? -0.738 7.953 12.758 1 78.25 96 THR A O 1
ATOM 779 N N . LEU A 1 97 ? 1.309 7.672 13.547 1 80.25 97 LEU A N 1
ATOM 780 C CA . LEU A 1 97 ? 1.817 7.191 12.273 1 80.25 97 LEU A CA 1
ATOM 781 C C . LEU A 1 97 ? 2.191 5.715 12.352 1 80.25 97 LEU A C 1
ATOM 783 O O . LEU A 1 97 ? 2.729 5.266 13.367 1 80.25 97 LEU A O 1
ATOM 787 N N . THR A 1 98 ? 1.837 4.973 11.461 1 85.5 98 THR A N 1
ATOM 788 C CA . THR A 1 98 ? 2.232 3.57 11.352 1 85.5 98 THR A CA 1
ATOM 789 C C . THR A 1 98 ? 2.988 3.318 10.047 1 85.5 98 THR A C 1
ATOM 791 O O . THR A 1 98 ? 2.654 3.893 9.008 1 85.5 98 THR A O 1
ATOM 794 N N . THR A 1 99 ? 4.078 2.619 10.203 1 90.06 99 THR A N 1
ATOM 795 C CA . THR A 1 99 ? 4.844 2.17 9.047 1 90.06 99 THR A CA 1
ATOM 796 C C . THR A 1 99 ? 4.926 0.646 9.008 1 90.06 99 THR A C 1
ATOM 798 O O . THR A 1 99 ? 5.254 0.014 10.016 1 90.06 99 THR A O 1
ATOM 801 N N . VAL A 1 100 ? 4.555 0.107 7.941 1 86.06 100 VAL A N 1
ATOM 802 C CA . VAL A 1 100 ? 4.625 -1.338 7.746 1 86.06 100 VAL A CA 1
ATOM 803 C C . VAL A 1 100 ? 5.645 -1.663 6.656 1 86.06 100 VAL A C 1
ATOM 805 O O . VAL A 1 100 ? 5.559 -1.142 5.543 1 86.06 100 VAL A O 1
ATOM 808 N N . PHE A 1 101 ? 6.586 -2.516 7.027 1 86 101 PHE A N 1
ATOM 809 C CA . PHE A 1 101 ? 7.578 -3.018 6.082 1 86 101 PHE A CA 1
ATOM 810 C C . PHE A 1 101 ? 7.277 -4.461 5.699 1 86 101 PHE A C 1
ATOM 812 O O . PHE A 1 101 ? 7.031 -5.301 6.57 1 86 101 PHE A O 1
ATOM 819 N N . PHE A 1 102 ? 7.219 -4.691 4.449 1 80 102 PHE A N 1
ATOM 820 C CA . PHE A 1 102 ? 7.043 -6.078 4.047 1 80 102 PHE A CA 1
ATOM 821 C C . PHE A 1 102 ? 8.344 -6.859 4.207 1 80 102 PHE A C 1
ATOM 823 O O . PHE A 1 102 ? 9.43 -6.301 4.047 1 80 102 PHE A O 1
ATOM 830 N N . PRO A 1 103 ? 8.172 -8.102 4.633 1 73.31 103 PRO A N 1
ATOM 831 C CA . PRO A 1 103 ? 9.344 -8.859 5.062 1 73.31 103 PRO A CA 1
ATOM 832 C C . PRO A 1 103 ? 10.461 -8.867 4.02 1 73.31 103 PRO A C 1
ATOM 834 O O . PRO A 1 103 ? 10.211 -9.125 2.842 1 73.31 103 PRO A O 1
ATOM 837 N N . ALA A 1 104 ? 11.609 -8.594 4.566 1 68.31 104 ALA A N 1
ATOM 838 C CA . ALA A 1 104 ? 12.812 -8.617 3.742 1 68.31 104 ALA A CA 1
ATOM 839 C C . ALA A 1 104 ? 13.023 -10.008 3.139 1 68.31 104 ALA A C 1
ATOM 841 O O . ALA A 1 104 ? 13.547 -10.133 2.025 1 68.31 104 ALA A O 1
ATOM 842 N N . SER A 1 105 ? 12.547 -10.969 3.9 1 70.44 105 SER A N 1
ATOM 843 C CA . SER A 1 105 ? 12.758 -12.352 3.475 1 70.44 105 SER A CA 1
ATOM 844 C C . SER A 1 105 ? 12.031 -12.641 2.164 1 70.44 105 SER A C 1
ATOM 846 O O . SER A 1 105 ? 12.359 -13.602 1.466 1 70.44 105 SER A O 1
ATOM 848 N N . TRP A 1 106 ? 11.047 -11.805 1.908 1 71 106 TRP A N 1
ATOM 849 C CA . TRP A 1 106 ? 10.32 -12 0.658 1 71 106 TRP A CA 1
ATOM 850 C C . TRP A 1 106 ? 11.172 -11.602 -0.539 1 71 106 TRP A C 1
ATOM 852 O O . TRP A 1 106 ? 10.938 -12.055 -1.66 1 71 106 TRP A O 1
ATOM 862 N N . TRP A 1 107 ? 12.188 -10.875 -0.232 1 64.75 107 TRP A N 1
ATOM 863 C CA . TRP A 1 107 ? 12.914 -10.242 -1.329 1 64.75 107 TRP A CA 1
ATOM 864 C C . TRP A 1 107 ? 14.352 -10.75 -1.399 1 64.75 107 TRP A C 1
ATOM 866 O O . TRP A 1 107 ? 15.164 -10.227 -2.164 1 64.75 107 TRP A O 1
ATOM 876 N N . ILE A 1 108 ? 14.711 -11.609 -0.542 1 58.84 108 ILE A N 1
ATOM 877 C CA . ILE A 1 108 ? 16.094 -12.094 -0.512 1 58.84 108 ILE A CA 1
ATOM 878 C C . ILE A 1 108 ? 16.406 -12.805 -1.821 1 58.84 108 ILE A C 1
ATOM 880 O O . ILE A 1 108 ? 15.727 -13.758 -2.203 1 58.84 108 ILE A O 1
ATOM 884 N N . MET A 1 109 ? 17.047 -12.07 -2.666 1 55 109 MET A N 1
ATOM 885 C CA . MET A 1 109 ? 17.594 -12.609 -3.91 1 55 109 MET A CA 1
ATOM 886 C C . MET A 1 109 ? 18.812 -13.469 -3.641 1 55 109 MET A C 1
ATOM 888 O O 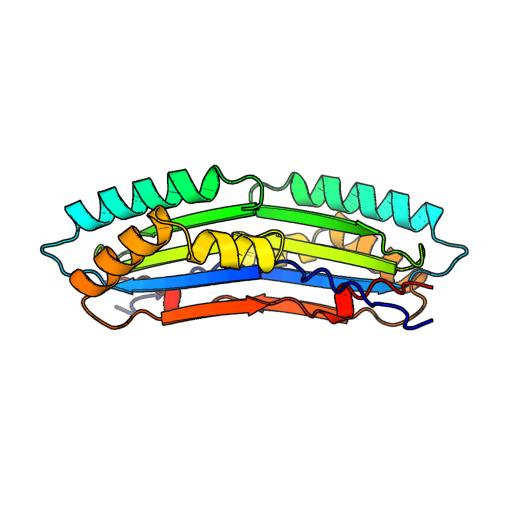. MET A 1 109 ? 19.656 -13.117 -2.812 1 55 109 MET A O 1
ATOM 892 N N . ASN A 1 110 ? 18.594 -14.719 -3.711 1 46.75 110 ASN A N 1
ATOM 893 C CA . ASN A 1 110 ? 19.781 -15.555 -3.588 1 46.75 110 ASN A CA 1
ATOM 894 C C . ASN A 1 110 ? 20.844 -15.172 -4.617 1 46.75 110 ASN A C 1
ATOM 896 O O . ASN A 1 110 ? 20.547 -15 -5.797 1 46.75 110 ASN A O 1
ATOM 900 N N . ASN A 1 111 ? 21.766 -14.445 -4.246 1 42 111 ASN A N 1
ATOM 901 C CA . ASN A 1 111 ? 22.953 -14.305 -5.082 1 42 111 ASN A CA 1
ATOM 902 C C . ASN A 1 111 ? 23.688 -15.633 -5.219 1 42 111 ASN A C 1
ATOM 904 O O . ASN A 1 111 ? 24.188 -16.172 -4.23 1 42 111 ASN A O 1
ATOM 908 N N . ASN A 1 112 ? 23.047 -16.594 -5.738 1 35.75 112 ASN A N 1
ATOM 909 C CA . ASN A 1 112 ? 24.047 -17.594 -6.109 1 35.75 112 ASN A CA 1
ATOM 910 C C . ASN A 1 112 ? 24.984 -17.078 -7.203 1 35.75 112 ASN A C 1
ATOM 912 O O . ASN A 1 112 ? 24.531 -16.391 -8.125 1 35.75 112 ASN A O 1
ATOM 916 N N . MET B 1 1 ? -29.594 7.957 20 1 28.53 1 MET B N 1
ATOM 917 C CA . MET B 1 1 ? -29.297 7.875 18.578 1 28.53 1 MET B CA 1
ATOM 918 C C . MET B 1 1 ? -27.922 7.262 18.344 1 28.53 1 MET B C 1
ATOM 920 O O . MET B 1 1 ? -26.906 7.805 18.797 1 28.53 1 MET B O 1
ATOM 924 N N . LYS B 1 2 ? -27.875 5.965 18.219 1 34.56 2 LYS B N 1
ATOM 925 C CA . LYS B 1 2 ? -26.656 5.176 18.141 1 34.56 2 LYS B CA 1
ATOM 926 C C . LYS B 1 2 ? -25.734 5.691 17.031 1 34.56 2 LYS B C 1
ATOM 928 O O . LYS B 1 2 ? -26.188 5.879 15.891 1 34.56 2 LYS B O 1
ATOM 933 N N . ARG B 1 3 ? -24.922 6.613 17.312 1 36.81 3 ARG B N 1
ATOM 934 C CA . ARG B 1 3 ? -23.906 7.082 16.375 1 36.81 3 ARG B CA 1
ATOM 935 C C . ARG B 1 3 ? -23.328 5.926 15.57 1 36.81 3 ARG B C 1
ATOM 937 O O . ARG B 1 3 ? -22.797 4.969 16.141 1 36.81 3 ARG B O 1
ATOM 944 N N . GLU B 1 4 ? -24.047 5.398 14.648 1 40.91 4 GLU B N 1
ATOM 945 C CA . GLU B 1 4 ? -23.594 4.309 13.797 1 40.91 4 GLU B CA 1
ATOM 946 C C . GLU B 1 4 ? -22.219 4.617 13.188 1 40.91 4 GLU B C 1
ATOM 948 O O . GLU B 1 4 ? -22.047 5.648 12.531 1 40.91 4 GLU B O 1
ATOM 953 N N . TRP B 1 5 ? -21.188 4.453 13.969 1 44.06 5 TRP B N 1
ATOM 954 C CA . TRP B 1 5 ? -19.797 4.531 13.5 1 44.06 5 TRP B CA 1
ATOM 955 C C . TRP B 1 5 ? -19.641 3.799 12.172 1 44.06 5 TRP B C 1
ATOM 957 O O . TRP B 1 5 ? -20.047 2.646 12.031 1 44.06 5 TRP B O 1
ATOM 967 N N . ARG B 1 6 ? -20.047 4.438 11.094 1 48.16 6 ARG B N 1
ATOM 968 C CA . ARG B 1 6 ? -19.75 3.717 9.852 1 48.16 6 ARG B CA 1
ATOM 969 C C . ARG B 1 6 ? -18.25 3.549 9.656 1 48.16 6 ARG B C 1
ATOM 971 O O . ARG B 1 6 ? -17.5 4.527 9.688 1 48.16 6 ARG B O 1
ATOM 978 N N . CYS B 1 7 ? -17.797 2.51 10.18 1 51.78 7 CYS B N 1
ATOM 979 C CA . CYS B 1 7 ? -16.359 2.232 10.133 1 51.78 7 CYS B CA 1
ATOM 980 C C . CYS B 1 7 ? -15.914 1.911 8.711 1 51.78 7 CYS B C 1
ATOM 982 O O . CYS B 1 7 ? -16.453 1.009 8.07 1 51.78 7 CYS B O 1
ATOM 984 N N . ARG B 1 8 ? -15.703 2.959 7.906 1 61.09 8 ARG B N 1
ATOM 985 C CA . ARG B 1 8 ? -15.008 2.58 6.68 1 61.09 8 ARG B CA 1
ATOM 986 C C . ARG B 1 8 ? -13.617 2.023 6.984 1 61.09 8 ARG B C 1
ATOM 988 O O . ARG B 1 8 ? -12.875 2.598 7.781 1 61.09 8 ARG B O 1
ATOM 995 N N . ALA B 1 9 ? -13.547 0.72 6.648 1 72.12 9 ALA B N 1
ATOM 996 C CA . ALA B 1 9 ? -12.219 0.15 6.844 1 72.12 9 ALA B CA 1
ATOM 997 C C . ALA B 1 9 ? -11.195 0.826 5.938 1 72.12 9 ALA B C 1
ATOM 999 O O . ALA B 1 9 ? -11.531 1.276 4.84 1 72.12 9 ALA B O 1
ATOM 1000 N N . GLY B 1 10 ? -10.086 1.11 6.398 1 81.75 10 GLY B N 1
ATOM 1001 C CA . GLY B 1 10 ? -9.016 1.79 5.691 1 81.75 10 GLY B CA 1
ATOM 1002 C C . GLY B 1 10 ? -8.312 0.905 4.676 1 81.75 10 GLY B C 1
ATOM 1003 O O . GLY B 1 10 ? -8.812 -0.173 4.34 1 81.75 10 GLY B O 1
ATOM 1004 N N . PRO B 1 11 ? -7.367 1.372 4.102 1 89.81 11 PRO B N 1
ATOM 1005 C CA . PRO B 1 11 ? -6.617 0.654 3.066 1 89.81 11 PRO B CA 1
ATOM 1006 C C . PRO B 1 11 ? -6.043 -0.67 3.564 1 89.81 11 PRO B C 1
ATOM 1008 O O . PRO B 1 11 ? -5.883 -0.861 4.773 1 89.81 11 PRO B O 1
ATOM 1011 N N . VAL B 1 12 ? -5.855 -1.563 2.699 1 92 12 VAL B N 1
ATOM 1012 C CA . VAL B 1 12 ? -5.32 -2.891 2.986 1 92 12 VAL B CA 1
ATOM 1013 C C . VAL B 1 12 ? -4.078 -3.145 2.137 1 92 12 VAL B C 1
ATOM 1015 O O . VAL B 1 12 ? -4.051 -2.807 0.951 1 92 12 VAL B O 1
ATOM 1018 N N . ALA B 1 13 ? -3.057 -3.652 2.74 1 92.69 13 ALA B N 1
ATOM 1019 C CA . ALA B 1 13 ? -1.896 -4.172 2.021 1 92.69 13 ALA B CA 1
ATOM 1020 C C . ALA B 1 13 ? -1.81 -5.691 2.148 1 92.69 13 ALA B C 1
ATOM 1022 O O . ALA B 1 13 ? -1.904 -6.234 3.252 1 92.69 13 ALA B O 1
ATOM 1023 N N . ALA B 1 14 ? -1.694 -6.324 1.021 1 93.12 14 ALA B N 1
ATOM 1024 C CA . ALA B 1 14 ? -1.579 -7.777 1.024 1 93.12 14 ALA B CA 1
ATOM 1025 C C . ALA B 1 14 ? -0.467 -8.242 0.088 1 93.12 14 ALA B C 1
ATOM 1027 O O . ALA B 1 14 ? -0.21 -7.613 -0.941 1 93.12 14 ALA B O 1
ATOM 1028 N N . GLY B 1 15 ? 0.201 -9.336 0.455 1 89.06 15 GLY B N 1
ATOM 1029 C CA . GLY B 1 15 ? 1.229 -9.875 -0.422 1 89.06 15 GLY B CA 1
ATOM 1030 C C . GLY B 1 15 ? 2.031 -11 0.217 1 89.06 15 GLY B C 1
ATOM 1031 O O . GLY B 1 15 ? 1.761 -11.391 1.354 1 89.06 15 GLY B O 1
ATOM 1032 N N . GLY B 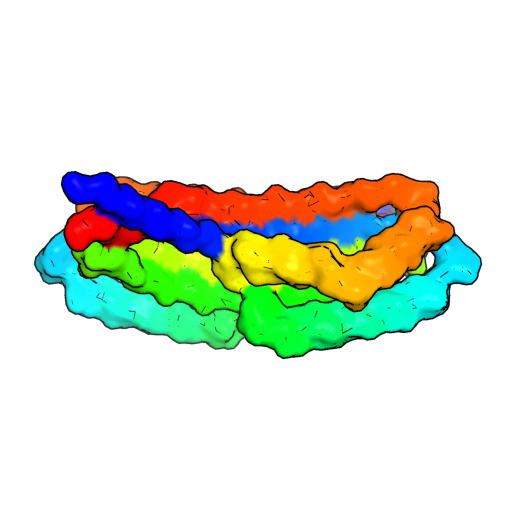1 16 ? 2.939 -11.492 -0.605 1 89.5 16 GLY B N 1
ATOM 1033 C CA . GLY B 1 16 ? 3.795 -12.578 -0.152 1 89.5 16 GLY B CA 1
ATOM 1034 C C . GLY B 1 16 ? 4.707 -13.109 -1.24 1 89.5 16 GLY B C 1
ATOM 1035 O O . GLY B 1 16 ? 4.75 -12.562 -2.346 1 89.5 16 GLY B O 1
ATOM 1036 N N . GLN B 1 17 ? 5.453 -14.109 -0.743 1 89 17 GLN B N 1
ATOM 1037 C CA . GLN B 1 17 ? 6.348 -14.82 -1.651 1 89 17 GLN B CA 1
ATOM 1038 C C . GLN B 1 17 ? 5.867 -16.25 -1.884 1 89 17 GLN B C 1
ATOM 1040 O O . GLN B 1 17 ? 5.391 -16.906 -0.957 1 89 17 GLN B O 1
ATOM 1045 N N . VAL B 1 18 ? 5.992 -16.609 -3.148 1 91.62 18 VAL B N 1
ATOM 1046 C CA . VAL B 1 18 ? 5.598 -17.969 -3.488 1 91.62 18 VAL B CA 1
ATOM 1047 C C . VAL B 1 18 ? 6.742 -18.688 -4.211 1 91.62 18 VAL B C 1
ATOM 1049 O O . VAL B 1 18 ? 7.52 -18.047 -4.926 1 91.62 18 VAL B O 1
ATOM 1052 N N . GLN B 1 19 ? 6.891 -19.938 -3.918 1 93.19 19 GLN B N 1
ATOM 1053 C CA . GLN B 1 19 ? 7.828 -20.812 -4.629 1 93.19 19 GLN B CA 1
ATOM 1054 C C . GLN B 1 19 ? 7.086 -21.797 -5.52 1 93.19 19 GLN B C 1
ATOM 1056 O O . GLN B 1 19 ? 6.281 -22.594 -5.035 1 93.19 19 GLN B O 1
ATOM 1061 N N . VAL B 1 20 ? 7.453 -21.797 -6.785 1 94.81 20 VAL B N 1
ATOM 1062 C CA . VAL B 1 20 ? 6.695 -22.547 -7.781 1 94.81 20 VAL B CA 1
ATOM 1063 C C . VAL B 1 20 ? 7.504 -23.766 -8.234 1 94.81 20 VAL B C 1
ATOM 1065 O O . VAL B 1 20 ? 8.719 -23.672 -8.422 1 94.81 20 VAL B O 1
ATOM 1068 N N . ALA B 1 21 ? 6.832 -24.844 -8.406 1 95.81 21 ALA B N 1
ATOM 1069 C CA . ALA B 1 21 ? 7.48 -26.031 -8.938 1 95.81 21 ALA B CA 1
ATOM 1070 C C . ALA B 1 21 ? 8.062 -25.781 -10.32 1 95.81 21 ALA B C 1
ATOM 1072 O O . ALA B 1 21 ? 7.441 -25.109 -11.148 1 95.81 21 ALA B O 1
ATOM 1073 N N . GLU B 1 22 ? 9.188 -26.312 -10.586 1 92.94 22 GLU B N 1
ATOM 1074 C CA . GLU B 1 22 ? 9.922 -26.062 -11.828 1 92.94 22 GLU B CA 1
ATOM 1075 C C . GLU B 1 22 ? 9.086 -26.438 -13.047 1 92.94 22 GLU B C 1
ATOM 1077 O O . GLU B 1 22 ? 9.078 -25.719 -14.047 1 92.94 22 GLU B O 1
ATOM 1082 N N . GLY B 1 23 ? 8.398 -27.422 -12.953 1 94.81 23 GLY B N 1
ATOM 1083 C CA . GLY B 1 23 ? 7.617 -27.906 -14.078 1 94.81 23 GLY B CA 1
ATOM 1084 C C . GLY B 1 23 ? 6.375 -27.078 -14.344 1 94.81 23 GLY B C 1
ATOM 1085 O O . GLY B 1 23 ? 5.75 -27.203 -15.398 1 94.81 23 GLY B O 1
ATOM 1086 N N . ALA B 1 24 ? 6.078 -26.156 -13.484 1 95.81 24 ALA B N 1
ATOM 1087 C CA . ALA B 1 24 ? 4.828 -25.406 -13.594 1 95.81 24 ALA B CA 1
ATOM 1088 C C . ALA B 1 24 ? 5.098 -23.922 -13.852 1 95.81 24 ALA B C 1
ATOM 1090 O O . ALA B 1 24 ? 4.168 -23.109 -13.875 1 95.81 24 ALA B O 1
ATOM 1091 N N . LEU B 1 25 ? 6.316 -23.547 -14.062 1 95.44 25 LEU B N 1
ATOM 1092 C CA . LEU B 1 25 ? 6.734 -22.141 -14.078 1 95.44 25 LEU B CA 1
ATOM 1093 C C . LEU B 1 25 ? 6.059 -21.391 -15.219 1 95.44 25 LEU B C 1
ATOM 1095 O O . LEU B 1 25 ? 5.586 -20.266 -15.023 1 95.44 25 LEU B O 1
ATOM 1099 N N . GLN B 1 26 ? 6.008 -21.984 -16.359 1 94.94 26 GLN B N 1
ATOM 1100 C CA . GLN B 1 26 ? 5.414 -21.297 -17.5 1 94.94 26 GLN B CA 1
ATOM 1101 C C . GLN B 1 26 ? 3.922 -21.062 -17.297 1 94.94 26 GLN B C 1
ATOM 1103 O O . GLN B 1 26 ? 3.428 -19.953 -17.516 1 94.94 26 GLN B O 1
ATOM 1108 N N . ASP B 1 27 ? 3.23 -22.125 -16.859 1 95.06 27 ASP B N 1
ATOM 1109 C CA . ASP B 1 27 ? 1.8 -22 -16.594 1 95.06 27 ASP B CA 1
ATOM 1110 C C . ASP B 1 27 ? 1.532 -21 -15.477 1 95.06 27 ASP B C 1
ATOM 1112 O O . ASP B 1 27 ? 0.6 -20.203 -15.562 1 95.06 27 ASP B O 1
ATOM 1116 N N . PHE B 1 28 ? 2.365 -21.047 -14.531 1 96.25 28 PHE B N 1
ATOM 1117 C CA . PHE B 1 28 ? 2.205 -20.141 -13.406 1 96.25 28 PHE B CA 1
ATOM 1118 C C . PHE B 1 28 ? 2.402 -18.703 -13.844 1 96.25 28 PHE B C 1
ATOM 1120 O O . PHE B 1 28 ? 1.632 -17.812 -13.453 1 96.25 28 PHE B O 1
ATOM 1127 N N . TYR B 1 29 ? 3.369 -18.484 -14.641 1 95 29 TYR B N 1
ATOM 1128 C CA . TYR B 1 29 ? 3.658 -17.141 -15.094 1 95 29 TYR B CA 1
ATOM 1129 C C . TYR B 1 29 ? 2.477 -16.562 -15.859 1 95 29 TYR B C 1
ATOM 1131 O O . TYR B 1 29 ? 2.107 -15.398 -15.664 1 95 29 TYR B O 1
ATOM 1139 N N . ARG B 1 30 ? 1.928 -17.312 -16.719 1 95.81 30 ARG B N 1
ATOM 1140 C CA . ARG B 1 30 ? 0.771 -16.875 -17.484 1 95.81 30 ARG B CA 1
ATOM 1141 C C . ARG B 1 30 ? -0.405 -16.547 -16.578 1 95.81 30 ARG B C 1
ATOM 1143 O O . ARG B 1 30 ? -1.06 -15.516 -16.734 1 95.81 30 ARG B O 1
ATOM 1150 N N . ALA B 1 31 ? -0.633 -17.422 -15.617 1 96.88 31 ALA B N 1
ATOM 1151 C CA . ALA B 1 31 ? -1.719 -17.219 -14.664 1 96.88 31 ALA B CA 1
ATOM 1152 C C . ALA B 1 31 ? -1.473 -15.961 -13.82 1 96.88 31 ALA B C 1
ATOM 1154 O O . ALA B 1 31 ? -2.395 -15.188 -13.57 1 96.88 31 ALA B O 1
ATOM 1155 N N . LEU B 1 32 ? -0.247 -15.812 -13.391 1 96.94 32 LEU B N 1
ATOM 1156 C CA . LEU B 1 32 ? 0.138 -14.664 -12.578 1 96.94 32 LEU B CA 1
ATOM 1157 C C . LEU B 1 32 ? -0.073 -13.359 -13.344 1 96.94 32 LEU B C 1
ATOM 1159 O O . LEU B 1 32 ? -0.603 -12.391 -12.797 1 96.94 32 LEU B O 1
ATOM 1163 N N . ARG B 1 33 ? 0.257 -13.391 -14.586 1 96.81 33 ARG B N 1
ATOM 1164 C CA . ARG B 1 33 ? 0.07 -12.195 -15.406 1 96.81 33 ARG B CA 1
ATOM 1165 C C . ARG B 1 33 ? -1.411 -11.875 -15.57 1 96.81 33 ARG B C 1
ATOM 1167 O O . ARG B 1 33 ? -1.812 -10.711 -15.469 1 96.81 33 ARG B O 1
ATOM 1174 N N . CYS B 1 34 ? -2.131 -12.867 -15.812 1 97.31 34 CYS B N 1
ATOM 1175 C CA . CYS B 1 34 ? -3.57 -12.672 -15.938 1 97.31 34 CYS B CA 1
ATOM 1176 C C . CYS B 1 34 ? -4.164 -12.148 -14.633 1 97.31 34 CYS B C 1
ATOM 1178 O O . CYS B 1 34 ? -5 -11.242 -14.648 1 97.31 34 CYS B O 1
ATOM 1180 N N . TYR B 1 35 ? -3.738 -12.672 -13.609 1 98.06 35 TYR B N 1
ATOM 1181 C CA . TYR B 1 35 ? -4.219 -12.266 -12.297 1 98.06 35 TYR B CA 1
ATOM 1182 C C . TYR B 1 35 ? -3.877 -10.805 -12.016 1 98.06 35 TYR B C 1
ATOM 1184 O O . TYR B 1 35 ? -4.73 -10.039 -11.562 1 98.06 35 TYR B O 1
ATOM 1192 N N . VAL B 1 36 ? -2.662 -10.453 -12.297 1 98.12 36 VAL B N 1
ATOM 1193 C CA . VAL B 1 36 ? -2.193 -9.102 -12.047 1 98.12 36 VAL B CA 1
ATOM 1194 C C . VAL B 1 36 ? -2.971 -8.109 -12.914 1 98.12 36 VAL B C 1
ATOM 1196 O O . VAL B 1 36 ? -3.393 -7.055 -12.438 1 98.12 36 VAL B O 1
ATOM 1199 N N . ASP B 1 37 ? -3.211 -8.477 -14.133 1 98.19 37 ASP B N 1
ATOM 1200 C CA . ASP B 1 37 ? -3.955 -7.617 -15.047 1 98.19 37 ASP B CA 1
ATOM 1201 C C . ASP B 1 37 ? -5.391 -7.41 -14.57 1 98.19 37 ASP B C 1
ATOM 1203 O O . ASP B 1 37 ? -5.879 -6.281 -14.516 1 98.19 37 ASP B O 1
ATOM 1207 N N . PHE B 1 38 ? -6.059 -8.438 -14.234 1 98.38 38 PHE B N 1
ATOM 1208 C CA . PHE B 1 38 ? -7.426 -8.375 -13.742 1 98.38 38 PHE B CA 1
ATOM 1209 C C . PHE B 1 38 ? -7.504 -7.543 -12.469 1 98.38 38 PHE B C 1
ATOM 1211 O O . PHE B 1 38 ? -8.375 -6.676 -12.344 1 98.38 38 PHE B O 1
ATOM 1218 N N . THR B 1 39 ? -6.578 -7.844 -11.523 1 98.31 39 THR B N 1
ATOM 1219 C CA . THR B 1 39 ? -6.559 -7.176 -10.227 1 98.31 39 THR B CA 1
ATOM 1220 C C . THR B 1 39 ? -6.285 -5.684 -10.391 1 98.31 39 THR B C 1
ATOM 1222 O O . THR B 1 39 ? -6.98 -4.855 -9.797 1 98.31 39 THR B O 1
ATOM 1225 N N . GLY B 1 40 ? -5.316 -5.375 -11.219 1 98 40 GLY B N 1
ATOM 1226 C CA . GLY B 1 40 ? -4.93 -3.99 -11.438 1 98 40 GLY B CA 1
ATOM 1227 C C . GLY B 1 40 ? -6 -3.176 -12.141 1 98 40 GLY B C 1
ATOM 1228 O O . GLY B 1 40 ? -5.988 -1.944 -12.086 1 98 40 GLY B O 1
ATOM 1229 N N . ALA B 1 41 ? -6.938 -3.83 -12.82 1 97.94 41 ALA B N 1
ATOM 1230 C CA . ALA B 1 41 ? -7.992 -3.146 -13.57 1 97.94 41 ALA B CA 1
ATOM 1231 C C . ALA B 1 41 ? -9.148 -2.756 -12.648 1 97.94 41 ALA B C 1
ATOM 1233 O O . ALA B 1 41 ? -10.023 -1.979 -13.039 1 97.94 41 ALA B O 1
ATOM 1234 N N . GLN B 1 42 ? -9.141 -3.262 -11.461 1 97.5 42 GLN B N 1
ATOM 1235 C CA . GLN B 1 42 ? -10.211 -2.938 -10.516 1 97.5 42 GLN B CA 1
ATOM 1236 C C . GLN B 1 42 ? -10.031 -1.536 -9.945 1 97.5 42 GLN B C 1
ATOM 1238 O O . GLN B 1 42 ? -8.938 -1.182 -9.492 1 97.5 42 GLN B O 1
ATOM 1243 N N . SER B 1 43 ? -11.102 -0.8 -9.859 1 95.88 43 SER B N 1
ATOM 1244 C CA . SER B 1 43 ? -11.047 0.609 -9.484 1 95.88 43 SER B CA 1
ATOM 1245 C C . SER B 1 43 ? -10.57 0.78 -8.047 1 95.88 43 SER B C 1
ATOM 1247 O O . SER B 1 43 ? -9.984 1.809 -7.695 1 95.88 43 SER B O 1
ATOM 1249 N N . HIS B 1 44 ? -10.805 -0.223 -7.258 1 95.44 44 HIS B N 1
ATOM 1250 C CA . HIS B 1 44 ? -10.469 -0.078 -5.844 1 95.44 44 HIS B CA 1
ATOM 1251 C C . HIS B 1 44 ? -9.102 -0.684 -5.535 1 95.44 44 HIS B C 1
ATOM 1253 O O . HIS B 1 44 ? -8.641 -0.63 -4.391 1 95.44 44 HIS B O 1
ATOM 1259 N N . CYS B 1 45 ? -8.438 -1.251 -6.539 1 97.5 45 CYS B N 1
ATOM 1260 C CA . CYS B 1 45 ? -7.047 -1.656 -6.383 1 97.5 45 CYS B CA 1
ATOM 1261 C C . CYS B 1 45 ? -6.109 -0.477 -6.605 1 97.5 45 CYS B C 1
ATOM 1263 O O . CYS B 1 45 ? -6.023 0.051 -7.719 1 97.5 45 CYS B O 1
ATOM 1265 N N . LEU B 1 46 ? -5.379 -0.112 -5.582 1 95.38 46 LEU B N 1
ATOM 1266 C CA . LEU B 1 46 ? -4.465 1.02 -5.68 1 95.38 46 LEU B CA 1
ATOM 1267 C C . LEU B 1 46 ? -3.199 0.63 -6.438 1 95.38 46 LEU B C 1
ATOM 1269 O O . LEU B 1 46 ? -2.662 1.428 -7.211 1 95.38 46 LEU B O 1
ATOM 1273 N N . HIS B 1 47 ? -2.74 -0.557 -6.141 1 95.5 47 HIS B N 1
ATOM 1274 C CA . HIS B 1 47 ? -1.547 -1.056 -6.816 1 95.5 47 HIS B CA 1
ATOM 1275 C C . HIS B 1 47 ? -1.431 -2.57 -6.68 1 95.5 47 HIS B C 1
ATOM 1277 O O . HIS B 1 47 ? -1.742 -3.129 -5.625 1 95.5 47 HIS B O 1
ATOM 1283 N N . VAL B 1 48 ? -0.983 -3.213 -7.707 1 96.88 48 VAL B N 1
ATOM 1284 C CA . VAL B 1 48 ? -0.618 -4.625 -7.68 1 96.88 48 VAL B CA 1
ATOM 1285 C C . VAL B 1 48 ? 0.66 -4.844 -8.484 1 96.88 48 VAL B C 1
ATOM 1287 O O . VAL B 1 48 ? 0.836 -4.258 -9.555 1 96.88 48 VAL B O 1
ATOM 1290 N N . SER B 1 49 ? 1.472 -5.629 -7.902 1 94.38 49 SER B N 1
ATOM 1291 C CA . SER B 1 49 ? 2.715 -5.926 -8.609 1 94.38 49 SER B CA 1
ATOM 1292 C C . SER B 1 49 ? 3.229 -7.316 -8.25 1 94.38 49 SER B C 1
ATOM 1294 O O . SER B 1 49 ? 3.004 -7.805 -7.145 1 94.38 49 SER B O 1
ATOM 1296 N N . ALA B 1 50 ? 3.811 -7.891 -9.258 1 93.94 50 ALA B N 1
ATOM 1297 C CA . ALA B 1 50 ? 4.512 -9.164 -9.086 1 93.94 50 ALA B CA 1
ATOM 1298 C C . ALA B 1 50 ? 5.938 -9.078 -9.617 1 93.94 50 ALA B C 1
ATOM 1300 O O . ALA B 1 50 ? 6.207 -8.375 -10.594 1 93.94 50 ALA B O 1
ATOM 1301 N N . GLN B 1 51 ? 6.82 -9.781 -8.852 1 88.56 51 GLN B N 1
ATOM 1302 C CA . GLN B 1 51 ? 8.219 -9.781 -9.273 1 88.56 51 GLN B CA 1
ATOM 1303 C C . GLN B 1 51 ? 8.812 -11.188 -9.195 1 88.56 51 GLN B C 1
ATOM 1305 O O . GLN B 1 51 ? 8.602 -11.906 -8.211 1 88.56 51 GLN B O 1
ATOM 1310 N N . LYS B 1 52 ? 9.484 -11.477 -10.281 1 89.5 52 LYS B N 1
ATOM 1311 C CA . LYS B 1 52 ? 10.266 -12.711 -10.273 1 89.5 52 LYS B CA 1
ATOM 1312 C C . LYS B 1 52 ? 11.578 -12.531 -9.516 1 89.5 52 LYS B C 1
ATOM 1314 O O . LYS B 1 52 ? 12.266 -11.523 -9.695 1 89.5 52 LYS B O 1
ATOM 1319 N N . MET B 1 53 ? 11.891 -13.57 -8.711 1 85.06 53 MET B N 1
ATOM 1320 C CA . MET B 1 53 ? 13.117 -13.484 -7.922 1 85.06 53 MET B CA 1
ATOM 1321 C C . MET B 1 53 ? 14.297 -14.062 -8.688 1 85.06 53 MET B C 1
ATOM 1323 O O . MET B 1 53 ? 14.133 -14.57 -9.797 1 85.06 53 MET B O 1
ATOM 1327 N N . LEU B 1 54 ? 15.414 -13.922 -8.125 1 81.69 54 LEU B N 1
ATOM 1328 C CA . LEU B 1 54 ? 16.656 -14.273 -8.812 1 81.69 54 LEU B CA 1
ATOM 1329 C C . LEU B 1 54 ? 16.75 -15.781 -9.023 1 81.69 54 LEU B C 1
ATOM 1331 O O . LEU B 1 54 ? 17.406 -16.234 -9.969 1 81.69 5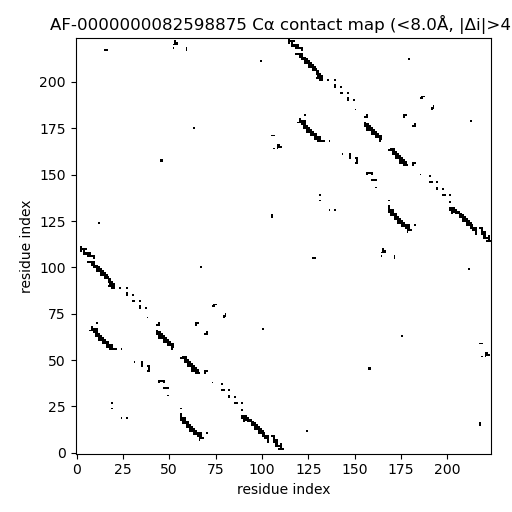4 LEU B O 1
ATOM 1335 N N . ASP B 1 55 ? 16.078 -16.562 -8.172 1 83.12 55 ASP B N 1
ATOM 1336 C CA . ASP B 1 55 ? 16.172 -18.016 -8.297 1 83.12 55 ASP B CA 1
ATOM 1337 C C . ASP B 1 55 ? 15.242 -18.531 -9.398 1 83.12 55 ASP B C 1
ATOM 1339 O O . ASP B 1 55 ? 15.164 -19.734 -9.633 1 83.12 55 ASP B O 1
ATOM 1343 N N . ASN B 1 56 ? 14.523 -17.672 -10.023 1 85.75 56 ASN B N 1
ATOM 1344 C CA . ASN B 1 56 ? 13.672 -17.906 -11.18 1 85.75 56 ASN B CA 1
ATOM 1345 C C . ASN B 1 56 ? 12.508 -18.844 -10.836 1 85.75 56 ASN B C 1
ATOM 1347 O O . ASN B 1 56 ? 11.75 -19.25 -11.719 1 85.75 56 ASN B O 1
ATOM 1351 N N . ALA B 1 57 ? 12.406 -19.25 -9.602 1 90.44 57 ALA B N 1
ATOM 1352 C CA . ALA B 1 57 ? 11.305 -20.109 -9.18 1 90.44 57 ALA B CA 1
ATOM 1353 C C . ALA B 1 57 ? 10.453 -19.438 -8.109 1 90.44 57 ALA B C 1
ATOM 1355 O O . ALA B 1 57 ? 9.414 -19.953 -7.715 1 90.44 57 ALA B O 1
ATOM 1356 N N . SER B 1 58 ? 10.938 -18.328 -7.66 1 89.19 58 SER B N 1
ATOM 1357 C CA . SER B 1 58 ? 10.234 -17.578 -6.629 1 89.19 58 SER B CA 1
ATOM 1358 C C . SER B 1 58 ? 9.695 -16.266 -7.172 1 89.19 58 SER B C 1
ATOM 1360 O O . SER B 1 58 ? 10.336 -15.625 -8.016 1 89.19 58 SER B O 1
ATOM 1362 N N . PHE B 1 59 ? 8.484 -15.969 -6.695 1 91.44 59 PHE B N 1
ATOM 1363 C CA . PHE B 1 59 ? 7.809 -14.727 -7.066 1 91.44 59 PHE B CA 1
ATOM 1364 C C . PHE B 1 59 ? 7.277 -14.016 -5.832 1 91.44 59 PHE B C 1
ATOM 1366 O O . PHE B 1 59 ? 6.859 -14.656 -4.867 1 91.44 59 PHE B O 1
ATOM 1373 N N . THR B 1 60 ? 7.367 -12.773 -5.91 1 90.75 60 THR B N 1
ATOM 1374 C CA . THR B 1 60 ? 6.68 -11.969 -4.91 1 90.75 60 THR B CA 1
ATOM 1375 C C . THR B 1 60 ? 5.457 -11.289 -5.512 1 90.75 60 THR B C 1
ATOM 1377 O O . THR B 1 60 ? 5.484 -10.859 -6.668 1 90.75 60 THR B O 1
ATOM 1380 N N . LEU B 1 61 ? 4.391 -11.305 -4.797 1 93.38 61 LEU B N 1
ATOM 1381 C CA . LEU B 1 61 ? 3.162 -10.609 -5.16 1 93.38 61 LEU B CA 1
ATOM 1382 C C . LEU B 1 61 ? 2.682 -9.719 -4.02 1 93.38 61 LEU B C 1
ATOM 1384 O O . LEU B 1 61 ? 2.623 -10.156 -2.869 1 93.38 61 LEU B O 1
ATOM 1388 N N . TYR B 1 62 ? 2.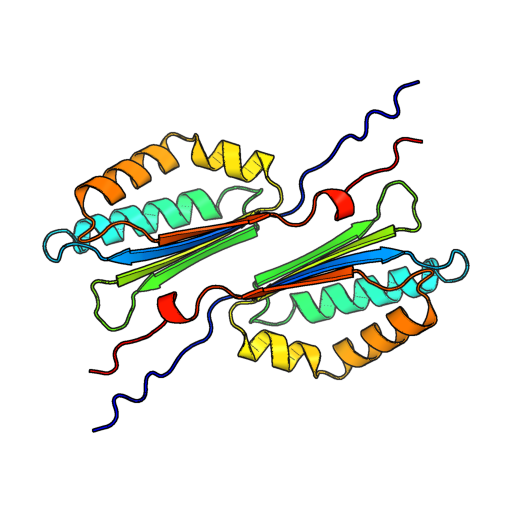387 -8.422 -4.363 1 92.31 62 TYR B N 1
ATOM 1389 C CA . TYR B 1 62 ? 1.794 -7.555 -3.352 1 92.31 62 TYR B CA 1
ATOM 1390 C C . TYR B 1 62 ? 0.707 -6.672 -3.957 1 92.31 62 TYR B C 1
ATOM 1392 O O . TYR B 1 62 ? 0.761 -6.336 -5.141 1 92.31 62 TYR B O 1
ATOM 1400 N N . GLU B 1 63 ? -0.226 -6.363 -3.094 1 95.62 63 GLU B N 1
ATOM 1401 C CA . GLU B 1 63 ? -1.422 -5.621 -3.486 1 95.62 63 GLU B CA 1
ATOM 1402 C C . GLU B 1 63 ? -1.787 -4.574 -2.439 1 95.62 63 GLU B C 1
ATOM 1404 O O . GLU B 1 63 ? -1.688 -4.824 -1.237 1 95.62 63 GLU B O 1
ATOM 1409 N N . PHE B 1 64 ? -2.191 -3.42 -2.994 1 94.38 64 PHE B N 1
ATOM 1410 C CA . PHE B 1 64 ? -2.73 -2.367 -2.141 1 94.38 64 PHE B CA 1
ATOM 1411 C C . PHE B 1 64 ? -4.16 -2.025 -2.541 1 94.38 64 PHE B C 1
ATOM 1413 O O . PHE B 1 64 ? -4.445 -1.811 -3.721 1 94.38 64 PHE B O 1
ATOM 1420 N N . TRP B 1 65 ? -4.988 -1.971 -1.525 1 94.69 65 TRP B N 1
ATOM 1421 C CA . TRP B 1 65 ? -6.41 -1.753 -1.773 1 94.69 65 TRP B CA 1
ATOM 1422 C C . TRP B 1 65 ? -6.922 -0.549 -0.99 1 94.69 65 TRP B C 1
ATOM 1424 O O . TRP B 1 65 ? -6.488 -0.305 0.138 1 94.69 65 TRP B O 1
ATOM 1434 N N . ARG B 1 66 ? -7.863 0.049 -1.604 1 91.38 66 ARG B N 1
ATOM 1435 C CA . ARG B 1 66 ? -8.422 1.273 -1.04 1 91.38 66 ARG B CA 1
ATOM 1436 C C . ARG B 1 66 ? -9.102 1.001 0.299 1 91.38 66 ARG B C 1
ATOM 1438 O O . ARG B 1 66 ? -9.047 1.831 1.208 1 91.38 66 ARG B O 1
ATOM 1445 N N . ASP B 1 67 ? -9.82 -0.162 0.375 1 89.44 67 ASP B N 1
ATOM 1446 C CA . ASP B 1 67 ? -10.516 -0.504 1.61 1 89.44 67 ASP B CA 1
ATOM 1447 C C . ASP B 1 67 ? -10.664 -2.016 1.758 1 89.44 67 ASP B C 1
ATOM 1449 O O . ASP B 1 67 ? -10.523 -2.758 0.782 1 89.44 67 ASP B O 1
ATOM 1453 N N . GLU B 1 68 ? -10.969 -2.426 2.979 1 90.5 68 GLU B N 1
ATOM 1454 C CA . GLU B 1 68 ? -11.07 -3.846 3.299 1 90.5 68 GLU B CA 1
ATOM 1455 C C . GLU B 1 68 ? -12.203 -4.512 2.521 1 90.5 68 GLU B C 1
ATOM 1457 O O . GLU B 1 68 ? -12.062 -5.652 2.074 1 90.5 68 GLU B O 1
ATOM 1462 N N . ALA B 1 69 ? -13.289 -3.816 2.393 1 91.69 69 ALA B N 1
ATOM 1463 C CA . ALA B 1 69 ? -14.438 -4.391 1.701 1 91.69 69 ALA B CA 1
ATOM 1464 C C . ALA B 1 69 ? -14.094 -4.742 0.257 1 91.69 69 ALA B C 1
ATOM 1466 O O . ALA B 1 69 ? -14.445 -5.82 -0.228 1 91.69 69 ALA B O 1
ATOM 1467 N N . SER B 1 70 ? -13.398 -3.869 -0.38 1 94.75 70 SER B N 1
ATOM 1468 C CA . SER B 1 70 ? -13 -4.109 -1.764 1 94.75 70 SER B CA 1
ATOM 1469 C C . SER B 1 70 ? -12.023 -5.281 -1.864 1 94.75 70 SER B C 1
ATOM 1471 O O . SER B 1 70 ? -12.125 -6.098 -2.785 1 94.75 70 SER B O 1
ATOM 1473 N N . TRP B 1 71 ? -11.133 -5.359 -0.944 1 95.69 71 TRP B N 1
ATOM 1474 C CA . TRP B 1 71 ? -10.172 -6.457 -0.916 1 95.69 71 TRP B CA 1
ATOM 1475 C C . TRP B 1 71 ? -10.875 -7.797 -0.723 1 95.69 71 TRP B C 1
ATOM 1477 O O . TRP B 1 71 ? -10.594 -8.766 -1.429 1 95.69 71 TRP B O 1
ATOM 1487 N N . ARG B 1 72 ? -11.812 -7.832 0.194 1 95.06 72 ARG B N 1
ATOM 1488 C CA . ARG B 1 72 ? -12.547 -9.062 0.464 1 95.06 72 ARG B CA 1
ATOM 1489 C C . ARG B 1 72 ? -13.375 -9.484 -0.749 1 95.06 72 ARG B C 1
ATOM 1491 O O . ARG B 1 72 ? -13.43 -10.672 -1.081 1 95.06 72 ARG B O 1
ATOM 1498 N N . ARG B 1 73 ? -13.961 -8.539 -1.347 1 96.81 73 ARG B N 1
ATOM 1499 C CA . ARG B 1 73 ? -14.719 -8.828 -2.561 1 96.81 73 ARG B CA 1
ATOM 1500 C C . ARG B 1 73 ? -13.82 -9.43 -3.637 1 96.81 73 ARG B C 1
ATOM 1502 O O . ARG B 1 73 ? -14.195 -10.398 -4.293 1 96.81 73 ARG B O 1
ATOM 1509 N N . HIS B 1 74 ? -12.688 -8.797 -3.824 1 97.81 74 HIS B N 1
ATOM 1510 C CA . HIS B 1 74 ? -11.719 -9.305 -4.781 1 97.81 74 HIS B CA 1
ATOM 1511 C C . HIS B 1 74 ? -11.32 -10.742 -4.453 1 97.81 74 HIS B C 1
ATOM 1513 O O . HIS B 1 74 ? -11.25 -11.594 -5.344 1 97.81 74 HIS B O 1
ATOM 1519 N N . GLN B 1 75 ? -11.117 -10.953 -3.178 1 96.38 75 GLN B N 1
ATOM 1520 C CA . GLN B 1 75 ? -10.703 -12.289 -2.75 1 96.38 75 GLN B CA 1
ATOM 1521 C C . GLN B 1 75 ? -11.781 -13.328 -3.062 1 96.38 75 GLN B C 1
ATOM 1523 O O . GLN B 1 75 ? -11.469 -14.492 -3.316 1 96.38 75 GLN B O 1
ATOM 1528 N N . GLN B 1 76 ? -12.984 -12.891 -3.139 1 97.06 76 GLN B N 1
ATOM 1529 C CA . GLN B 1 76 ? -14.102 -13.805 -3.369 1 97.06 76 GLN B CA 1
ATOM 1530 C C . GLN B 1 76 ? -14.43 -13.898 -4.855 1 97.06 76 GLN B C 1
ATOM 1532 O O . GLN B 1 76 ? -15.289 -14.695 -5.254 1 97.06 76 GLN B O 1
ATOM 1537 N N . SER B 1 77 ? -13.859 -13.203 -5.629 1 97.62 77 SER B N 1
ATOM 1538 C CA . SER B 1 77 ? -14.141 -13.227 -7.059 1 97.62 77 SER B CA 1
ATOM 1539 C C . SER B 1 77 ? -13.703 -14.539 -7.691 1 97.62 77 SER B C 1
ATOM 1541 O O . SER B 1 77 ? -12.844 -15.234 -7.156 1 97.62 77 SER B O 1
ATOM 1543 N N . ALA B 1 78 ? -14.297 -14.836 -8.875 1 97.44 78 ALA B N 1
ATOM 1544 C CA . ALA B 1 78 ? -13.969 -16.062 -9.609 1 97.44 78 ALA B CA 1
ATOM 1545 C C . ALA B 1 78 ? -12.5 -16.062 -10.023 1 97.44 78 ALA B C 1
ATOM 1547 O O . ALA B 1 78 ? -11.828 -17.094 -9.922 1 97.44 78 ALA B O 1
ATOM 1548 N N . CYS B 1 79 ? -12.008 -14.93 -10.445 1 97.31 79 CYS B N 1
ATOM 1549 C CA . CYS B 1 79 ? -10.625 -14.82 -10.898 1 97.31 79 CYS B CA 1
ATOM 1550 C C . CYS B 1 79 ? -9.656 -15.094 -9.75 1 97.31 79 CYS B C 1
ATOM 1552 O O . CYS B 1 79 ? -8.695 -15.844 -9.914 1 97.31 79 CYS B O 1
ATOM 1554 N N . SER B 1 80 ? -9.922 -14.508 -8.641 1 97.31 80 SER B N 1
ATOM 1555 C CA . SER B 1 80 ? -9.047 -14.703 -7.488 1 97.31 80 SER B CA 1
ATOM 1556 C C . SER B 1 80 ? -9.078 -16.156 -7.02 1 97.31 80 SER B C 1
ATOM 1558 O O . SER B 1 80 ? -8.031 -16.734 -6.711 1 97.31 80 SER B O 1
ATOM 1560 N N . LYS B 1 81 ? -10.203 -16.75 -7.016 1 96.75 81 LYS B N 1
ATOM 1561 C CA . LYS B 1 81 ? -10.328 -18.141 -6.602 1 96.75 81 LYS B CA 1
ATOM 1562 C C . LYS B 1 81 ? -9.602 -19.078 -7.57 1 96.75 81 LYS B C 1
ATOM 1564 O O . LYS B 1 81 ? -8.953 -20.031 -7.148 1 96.75 81 LYS B O 1
ATOM 1569 N N . ALA B 1 82 ? -9.75 -18.812 -8.805 1 96.88 82 ALA B N 1
ATOM 1570 C CA . ALA B 1 82 ? -9.047 -19.609 -9.797 1 96.88 82 ALA B CA 1
ATOM 1571 C C . ALA B 1 82 ? -7.535 -19.531 -9.602 1 96.88 82 ALA B C 1
ATOM 1573 O O . ALA B 1 82 ? -6.832 -20.531 -9.688 1 96.88 82 ALA B O 1
ATOM 1574 N N . PHE B 1 83 ? -7.059 -18.328 -9.359 1 96.81 83 PHE B N 1
ATOM 1575 C CA . PHE B 1 83 ? -5.629 -18.141 -9.133 1 96.81 83 PHE B CA 1
ATOM 1576 C C . PHE B 1 83 ? -5.18 -18.859 -7.867 1 96.81 83 PHE B C 1
ATOM 1578 O O . PHE B 1 83 ? -4.098 -19.453 -7.836 1 96.81 83 PHE B O 1
ATOM 1585 N N . GLN B 1 84 ? -6.016 -18.797 -6.852 1 92.62 84 GLN B N 1
ATOM 1586 C CA . GLN B 1 84 ? -5.688 -19.484 -5.609 1 92.62 84 GLN B CA 1
ATOM 1587 C C . GLN B 1 84 ? -5.555 -20.984 -5.832 1 92.62 84 GLN B C 1
ATOM 1589 O O . GLN B 1 84 ? -4.68 -21.625 -5.246 1 92.62 84 GLN B O 1
ATOM 1594 N N . ARG B 1 85 ? -6.387 -21.547 -6.645 1 94.06 85 ARG B N 1
ATOM 1595 C CA . ARG B 1 85 ? -6.301 -22.969 -6.973 1 94.06 85 ARG B CA 1
ATOM 1596 C C . ARG B 1 85 ? -4.992 -23.281 -7.688 1 94.06 85 ARG B C 1
ATOM 1598 O O . ARG B 1 85 ? -4.355 -24.297 -7.406 1 94.06 85 ARG B O 1
ATOM 1605 N N . ILE B 1 86 ? -4.617 -22.422 -8.562 1 93.5 86 ILE B N 1
ATOM 1606 C CA . ILE B 1 86 ? -3.365 -22.594 -9.297 1 93.5 86 ILE B CA 1
ATOM 1607 C C . ILE B 1 86 ? -2.191 -22.562 -8.32 1 93.5 86 ILE B C 1
ATOM 1609 O O . ILE B 1 86 ? -1.251 -23.359 -8.445 1 93.5 86 ILE B O 1
ATOM 1613 N N . LEU B 1 87 ? -2.277 -21.641 -7.379 1 91.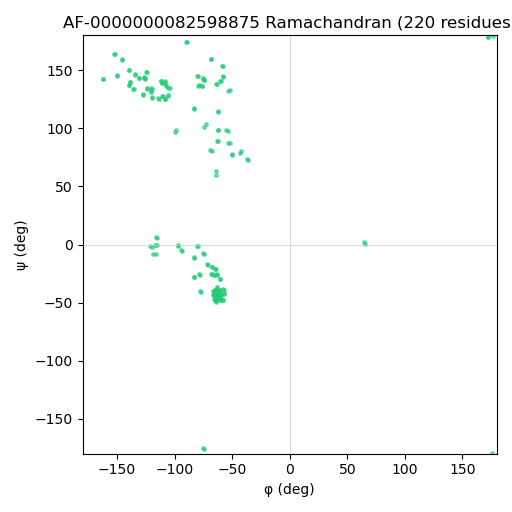94 87 LEU B N 1
ATOM 1614 C CA . LEU B 1 87 ? -1.248 -21.562 -6.348 1 91.94 87 LEU B CA 1
ATOM 1615 C C . LEU B 1 87 ? -1.136 -22.875 -5.582 1 91.94 87 LEU B C 1
ATOM 1617 O O . LEU B 1 87 ? -0.044 -23.438 -5.457 1 91.94 87 LEU B O 1
ATOM 1621 N N . ILE B 1 88 ? -2.201 -23.422 -5.168 1 88.81 88 ILE B N 1
ATOM 1622 C CA . ILE B 1 88 ? -2.24 -24.641 -4.371 1 88.81 88 ILE B CA 1
ATOM 1623 C C . ILE B 1 88 ? -1.672 -25.797 -5.18 1 88.81 88 ILE B C 1
ATOM 1625 O O . ILE B 1 88 ? -0.882 -26.594 -4.664 1 88.81 88 ILE B O 1
ATOM 1629 N N . ASP B 1 89 ? -1.929 -25.812 -6.406 1 92.94 89 ASP B N 1
ATOM 1630 C CA . ASP B 1 89 ? -1.566 -26.938 -7.258 1 92.94 89 ASP B CA 1
ATOM 1631 C C . ASP B 1 89 ? -0.084 -26.906 -7.621 1 92.94 89 ASP B C 1
ATOM 1633 O O . ASP B 1 89 ? 0.526 -27.938 -7.883 1 92.94 89 ASP B O 1
ATOM 1637 N N . HIS B 1 90 ? 0.506 -25.656 -7.621 1 93.62 90 HIS B N 1
ATOM 1638 C CA . HIS B 1 90 ? 1.791 -25.547 -8.305 1 93.62 90 HIS B CA 1
ATOM 1639 C C . HIS B 1 90 ? 2.889 -25.094 -7.352 1 93.62 90 HIS B C 1
ATOM 1641 O O . HIS B 1 90 ? 4.055 -24.984 -7.742 1 93.62 90 HIS B O 1
ATOM 1647 N N . LEU B 1 91 ? 2.594 -24.828 -6.137 1 91.38 91 LEU B N 1
ATOM 1648 C CA . LEU B 1 91 ? 3.605 -24.312 -5.219 1 91.38 91 LEU B CA 1
ATOM 1649 C C . LEU B 1 91 ? 4.473 -25.453 -4.688 1 91.38 91 LEU B C 1
ATOM 1651 O O . LEU B 1 91 ? 3.982 -26.562 -4.473 1 91.38 91 LEU B O 1
ATOM 1655 N N . ARG B 1 92 ? 5.668 -25.156 -4.508 1 89.12 92 ARG B N 1
ATOM 1656 C CA . ARG B 1 92 ? 6.633 -26.094 -3.947 1 89.12 92 ARG B CA 1
ATOM 1657 C C . ARG B 1 92 ? 6.555 -26.109 -2.424 1 89.12 92 ARG B C 1
ATOM 1659 O O . ARG B 1 92 ? 7 -27.062 -1.784 1 89.12 92 ARG B O 1
ATOM 1666 N N . ALA B 1 93 ? 6.168 -25.062 -1.904 1 85 93 ALA B N 1
ATOM 1667 C CA . ALA B 1 93 ? 6.02 -24.859 -0.464 1 85 93 ALA B CA 1
ATOM 1668 C C . ALA B 1 93 ? 4.84 -23.953 -0.151 1 85 93 ALA B C 1
ATOM 1670 O O . ALA B 1 93 ? 4.383 -23.203 -1.015 1 85 93 ALA B O 1
ATOM 1671 N N . PRO B 1 94 ? 4.324 -24.016 1.063 1 82.44 94 PRO B N 1
ATOM 1672 C CA . PRO B 1 94 ? 3.201 -23.141 1.407 1 82.44 94 PRO B CA 1
ATOM 1673 C C . PRO B 1 94 ? 3.535 -21.672 1.236 1 82.44 94 PRO B C 1
ATOM 1675 O O . PRO B 1 94 ? 4.68 -21.266 1.455 1 82.44 94 PRO B O 1
ATOM 1678 N N . GLU B 1 95 ? 2.523 -20.969 0.817 1 80.69 95 GLU B N 1
ATOM 1679 C CA . GLU B 1 95 ? 2.713 -19.531 0.6 1 80.69 95 GLU B CA 1
ATOM 1680 C C . GLU B 1 95 ? 2.77 -18.781 1.924 1 80.69 95 GLU B C 1
ATOM 1682 O O . GLU B 1 95 ? 2.143 -19.188 2.904 1 80.69 95 GLU B O 1
ATOM 1687 N N . THR B 1 96 ? 3.629 -17.828 1.95 1 77.56 96 THR B N 1
ATOM 1688 C CA . THR B 1 96 ? 3.635 -16.875 3.053 1 77.56 96 THR B CA 1
ATOM 1689 C C . THR B 1 96 ? 2.926 -15.586 2.654 1 77.56 96 THR B C 1
ATOM 1691 O O . THR B 1 96 ? 3.436 -14.82 1.836 1 77.56 96 THR B O 1
ATOM 1694 N N . LEU B 1 97 ? 1.688 -15.492 3.01 1 79.62 97 LEU B N 1
ATOM 1695 C CA . LEU B 1 97 ? 0.929 -14.289 2.693 1 79.62 97 LEU B CA 1
ATOM 1696 C C . LEU B 1 97 ? 0.749 -13.422 3.932 1 79.62 97 LEU B C 1
ATOM 1698 O O . LEU B 1 97 ? 0.526 -13.93 5.031 1 79.62 97 LEU B O 1
ATOM 1702 N N . THR B 1 98 ? 0.947 -12.211 3.836 1 84.94 98 THR B N 1
ATOM 1703 C CA . THR B 1 98 ? 0.693 -11.258 4.91 1 84.94 98 THR B CA 1
ATOM 1704 C C . THR B 1 98 ? -0.329 -10.211 4.477 1 84.94 98 THR B C 1
ATOM 1706 O O . THR B 1 98 ? -0.354 -9.805 3.314 1 84.94 98 THR B O 1
ATOM 1709 N N . THR B 1 99 ? -1.249 -9.969 5.375 1 89.94 99 THR B N 1
ATOM 1710 C CA . THR B 1 99 ? -2.223 -8.906 5.184 1 89.94 99 THR B CA 1
ATOM 1711 C C . THR B 1 99 ? -2.121 -7.871 6.301 1 89.94 99 THR B C 1
ATOM 1713 O O . THR B 1 99 ? -2.084 -8.227 7.48 1 89.94 99 THR B O 1
ATOM 1716 N N . VAL B 1 100 ? -1.993 -6.68 5.938 1 86 100 VAL B N 1
ATOM 1717 C CA . VAL B 1 100 ? -1.938 -5.582 6.895 1 86 100 VAL B CA 1
ATOM 1718 C C . VAL B 1 100 ? -3.156 -4.68 6.719 1 86 100 VAL B C 1
ATOM 1720 O O . VAL B 1 100 ? -3.428 -4.203 5.613 1 86 100 VAL B O 1
ATOM 1723 N N . PHE B 1 101 ? -3.861 -4.48 7.824 1 86.31 101 PHE B N 1
ATOM 1724 C CA . PHE B 1 101 ? -4.996 -3.564 7.859 1 86.31 101 PHE B CA 1
ATOM 1725 C C . PHE B 1 101 ? -4.633 -2.283 8.602 1 86.31 101 PHE B C 1
ATOM 1727 O O . PHE B 1 101 ? -4.059 -2.332 9.688 1 86.31 101 PHE B O 1
ATOM 1734 N N . PHE B 1 102 ? -4.895 -1.199 7.977 1 80.69 102 PHE B N 1
ATOM 1735 C CA . PHE B 1 102 ? -4.676 0.048 8.703 1 80.69 102 PHE B CA 1
ATOM 1736 C C . PHE B 1 102 ? -5.781 0.279 9.727 1 80.69 102 PHE B C 1
ATOM 1738 O O . PHE B 1 102 ? -6.926 -0.125 9.516 1 80.69 102 PHE B O 1
ATOM 1745 N N . PRO B 1 103 ? -5.371 0.84 10.852 1 74.06 103 PRO B N 1
ATOM 1746 C CA . PRO B 1 103 ? -6.285 0.881 11.992 1 74.06 103 PRO B CA 1
ATOM 1747 C C . PRO B 1 103 ? -7.637 1.503 11.648 1 74.06 103 PRO B C 1
ATOM 1749 O O . PRO B 1 103 ? -7.688 2.58 11.047 1 74.06 103 PRO B O 1
ATOM 1752 N N . ALA B 1 104 ? -8.609 0.792 12.078 1 69.56 104 ALA B N 1
ATOM 1753 C CA . ALA B 1 104 ? -9.977 1.258 11.891 1 69.56 104 ALA B CA 1
ATOM 1754 C C . ALA B 1 104 ? -10.203 2.592 12.594 1 69.56 104 ALA B C 1
ATOM 1756 O O . ALA B 1 104 ? -10.984 3.426 12.125 1 69.56 104 ALA B O 1
ATOM 1757 N N . SER B 1 105 ? -9.445 2.738 13.656 1 72.06 105 SER B N 1
ATOM 1758 C CA . SER B 1 105 ? -9.625 3.939 14.469 1 72.06 105 SER B CA 1
ATOM 1759 C C . SER B 1 105 ? -9.25 5.195 13.688 1 72.06 105 SER B C 1
ATOM 1761 O O . SER B 1 105 ? -9.656 6.301 14.047 1 72.06 105 SER B O 1
ATOM 1763 N N . TRP B 1 106 ? -8.461 4.965 12.664 1 73 106 TRP B N 1
ATOM 1764 C CA . TRP B 1 106 ? -8.078 6.109 11.844 1 73 106 TRP B CA 1
ATOM 1765 C C . TRP B 1 106 ? -9.258 6.605 11.023 1 73 106 TRP B C 1
ATOM 1767 O O . TRP B 1 106 ? -9.289 7.766 10.602 1 73 106 TRP B O 1
ATOM 1777 N N . TRP B 1 107 ? -10.211 5.758 10.922 1 66.94 107 TRP B N 1
ATOM 1778 C CA . TRP B 1 107 ? -11.258 6.043 9.945 1 66.94 107 TRP B CA 1
ATOM 1779 C C . TRP B 1 107 ? -12.594 6.273 10.641 1 66.94 107 TRP B C 1
ATOM 1781 O O . TRP B 1 107 ? -13.633 6.387 9.984 1 66.94 107 TRP B O 1
ATOM 1791 N N . ILE B 1 108 ? -12.617 6.188 11.906 1 60.44 108 ILE B N 1
ATOM 1792 C CA . ILE B 1 108 ? -13.875 6.332 12.641 1 60.44 108 ILE B CA 1
ATOM 1793 C C . ILE B 1 108 ? -14.445 7.73 12.414 1 60.44 108 ILE B C 1
ATOM 1795 O O . ILE B 1 108 ? -13.773 8.727 12.68 1 60.44 108 ILE B O 1
ATOM 1799 N N . MET B 1 109 ? -15.359 7.781 11.516 1 56.03 109 MET B N 1
ATOM 1800 C CA . MET B 1 109 ? -16.125 8.992 11.258 1 56.03 109 MET B CA 1
ATOM 1801 C C . MET B 1 109 ? -17.156 9.234 12.359 1 56.03 109 MET B C 1
ATOM 1803 O O . MET B 1 109 ? -17.812 8.297 12.82 1 56.03 109 MET B O 1
ATOM 1807 N N . ASN B 1 110 ? -16.797 10.109 13.211 1 47.75 110 ASN B N 1
ATOM 1808 C CA . ASN B 1 110 ? -17.812 10.438 14.211 1 47.75 110 ASN B CA 1
ATOM 1809 C C . ASN B 1 110 ? -19.141 10.836 13.555 1 47.75 110 ASN B C 1
ATOM 1811 O O . ASN B 1 110 ? -19.156 11.641 12.625 1 47.75 110 ASN B O 1
ATOM 1815 N N . ASN B 1 111 ? -20 9.984 13.453 1 42.84 111 ASN B N 1
ATOM 1816 C CA . ASN B 1 111 ? -21.359 10.383 13.133 1 42.84 111 ASN B CA 1
ATOM 1817 C C . ASN B 1 111 ? -21.969 11.25 14.227 1 42.84 111 ASN B C 1
ATOM 1819 O O . ASN B 1 111 ? -22.109 10.812 15.367 1 42.84 111 ASN B O 1
ATOM 1823 N N . ASN B 1 112 ? -21.406 12.383 14.453 1 36.03 112 ASN B N 1
ATOM 1824 C CA . ASN B 1 112 ? -22.359 13.18 15.203 1 36.03 112 ASN B CA 1
ATOM 1825 C C . ASN B 1 112 ? -23.609 13.492 14.383 1 36.03 112 ASN B C 1
ATOM 1827 O O . ASN B 1 112 ? -23.516 13.773 13.188 1 36.03 112 ASN B O 1
#

InterPro domains:
  IPR007138 Antibiotic biosynthesis monooxygenase domain [PF03992] (12-85)
  IPR007138 Antibiotic biosynthesis monooxygenase domain [PS51725] (12-101)
  IPR011008 Dimeric alpha-beta barrel [SSF54909] (15-97)
  IPR039862 N-terminal EF-hand calcium binding protein 1/2/3 [PTHR12178] (17-112)

pLDDT: mean 85.89, std 16.58, range [28.52, 98.38]

Radius of gyration: 19.7 Å; Cα contacts (8 Å, |Δi|>4): 405; chains: 2; bounding box: 62×56×37 Å

Nearest PDB structures (foldseek):
  1y0h-assembly1_B  TM=9.273E-01  e=4.639E-08  Mycobacterium tuberculosis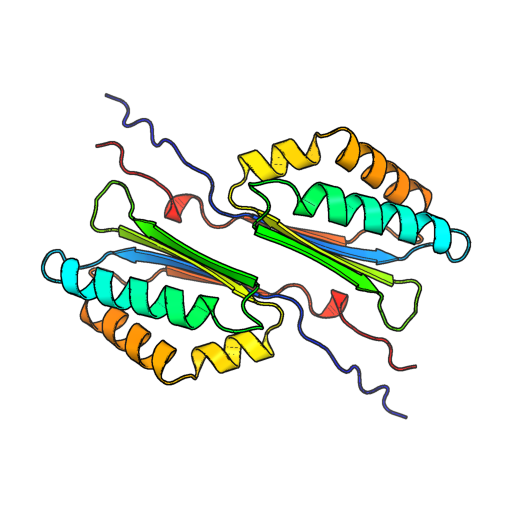
  1x7v-assembly3_C  TM=8.639E-01  e=1.508E-07  Pseudomonas aeruginosa
  4zos-assembly1_C  TM=8.665E-01  e=6.806E-07  Yersinia enterocolitica subsp. enterocolitica 8081
  2pd1-assembly1_A  TM=8.084E-01  e=1.150E-06  Nitrosomonas europaea
  3fgv-assembly1_B  TM=8.366E-01  e=5.538E-06  Ruegeria pomeroyi DSS-3

Solvent-accessible surface area (backbone atoms only — not comparable to full-atom values): 11932 Å² total; per-residue (Å²): 128,80,54,61,55,59,63,47,53,34,38,28,40,36,33,34,33,41,37,41,31,79,92,38,44,69,62,46,50,55,52,50,50,51,49,48,54,59,50,52,67,36,89,52,36,64,42,59,50,72,43,79,39,68,77,72,39,33,35,32,39,40,38,32,24,58,23,44,68,57,47,53,51,48,59,67,31,70,67,43,45,52,52,49,51,51,48,70,74,35,40,70,49,87,68,50,73,48,75,47,73,46,60,48,77,57,37,55,29,63,47,120,129,81,58,62,58,58,65,47,52,33,39,28,40,36,33,34,32,40,37,41,32,80,91,38,46,68,64,46,50,54,51,49,50,51,47,48,52,58,50,51,66,36,89,53,36,63,43,61,50,74,43,79,39,69,76,73,40,32,35,30,38,40,37,32,23,58,22,44,68,57,48,52,52,48,59,67,31,71,66,42,45,52,52,51,52,50,46,70,74,34,42,68,48,84,67,51,74,48,75,46,73,47,61,47,77,58,37,54,28,64,48,121